Protein AF-A0A2G2VYA2-F1 (afdb_monomer)

Solvent-accessible surface area (backbone atoms only — not comparable to full-atom values): 11472 Å² total; per-residue (Å²): 139,77,90,88,73,82,86,88,77,85,85,84,88,81,83,75,64,84,58,99,53,82,74,48,76,48,79,46,78,46,83,51,91,69,36,39,36,38,41,37,35,32,73,80,77,71,47,73,52,75,49,78,46,60,74,85,72,86,70,71,51,71,68,55,48,53,49,50,52,54,49,50,62,70,43,41,66,61,48,50,53,53,46,48,27,50,51,32,45,52,52,38,50,52,49,38,53,53,48,50,55,47,58,69,32,67,80,48,40,71,77,43,53,72,70,58,48,50,54,45,53,52,39,37,51,52,50,50,52,44,58,72,73,42,80,80,57,57,37,67,58,36,49,50,51,39,51,63,43,40,64,67,43,51,66,48,55,52,50,50,59,60,68,60,65,79,79,78,82,85,88,86,85,82,92,76,84,84,82,82,88,77,90,79,137

pLDDT: mean 74.48, std 14.96, range [33.25, 89.44]

Foldseek 3Di:
DPPQDDDQDDDDDPDQPPDPDDWDKDWDWDDDPPWIKIWIATPVVRDIDIDIGGPPPDDDDPVRVVVSVVVCVVCVVVVVQVVLQVVLLVVLVVVLVVVVVQCPDPVLVVLDDPVLSVLLVVLSVVSVVCSVVCVPDGSVVSVVSSVSNCVSVVVSVVSVVVVVVPPDDDDDDDDDDDDDDDDDD

Nearest PDB structures (foldseek):
  4po2-assembly1_A  TM=8.888E-01  e=6.853E-12  Homo sapiens
  4po2-a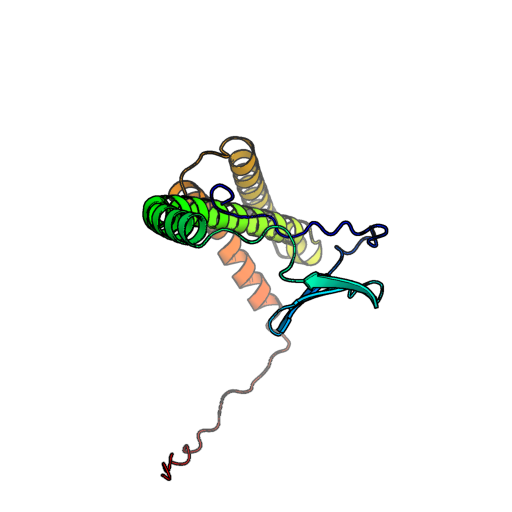ssembly2_B  TM=8.917E-01  e=1.188E-11  Homo sapiens
  6zhi-assembly2_A  TM=8.439E-01  e=1.613E-11  Plasmodium falciparum 3D7
  6zhi-assembly4_C  TM=8.535E-01  e=1.977E-10  Plasmodium falciparum 3D7
  7n6g-assembly1_6L  TM=6.191E-01  e=1.009E-10  Chlamydomonas reinhardtii

Sequence (185 aa):
MARHHHTIANLQWKGLAMGLASPTLDLAIGLALPTLDLDMVDKTTEQNNNITITNDKGKLSNEEIEKMVQEAEKYKSEDEEHKKKFEAKNALENYAYNMRNRVTDEKIASNLSADDKTKIEDAIEQAIQRLDGNQLAEADEFEEKMKELESPCNPIITKMYQGEGGEMGGGMDDGGPGPKIEEVD

Radius of gyration: 24.57 Å; Cα contacts (8 Å, |Δi|>4): 134; chains: 1; bounding box: 55×55×59 Å

Organism: Capsicum baccatum (NCBI:txid33114)

Mean predicted aligned error: 15.28 Å

InterPro domains:
  IPR013126 Heat shock protein 70 family [PF00012] (39-162)
  IPR013126 Heat shock protein 70 family [PTHR19375] (36-127)
  IPR029047 Heat shock protein 70kD, peptide-binding domain superfamily [G3DSA:2.60.34.10] (2-75)
  IPR029047 Heat shock protein 70kD, peptide-binding domain superfamily [SSF100920] (36-93)
  IPR029048 Heat shock protein 70kD, C-terminal domain superfamily [G3DSA:1.20.1270.10] (83-185)
  IPR029048 Heat shock protein 70kD, C-terminal domain superfamily [SSF100934] (87-166)

Secondary structure (DSSP, 8-state):
--SS--------------SSSPPPEEEEEEEETTEEEEEEEETTT--EEEEEEETTSSPPPHHHHHHHHHHHHHHHHHHHHHHHHHHHHHHHHHHHHHHHHHHHSHHHHTTS-HHHHHHHHHHHHHHHHHHHH-TT--HHHHHHHHHHHHHHHHHHHHHHHHHSTTS---------PPPPP----

Structure (mmCIF, N/CA/C/O backbone):
data_AF-A0A2G2VYA2-F1
#
_entry.id   AF-A0A2G2VYA2-F1
#
loop_
_atom_site.group_PDB
_atom_site.id
_atom_site.type_symbol
_atom_site.label_atom_id
_atom_site.label_alt_id
_atom_site.label_comp_id
_atom_site.label_asym_id
_atom_site.label_entity_id
_atom_site.label_seq_id
_atom_site.pdbx_PDB_ins_code
_atom_site.Cartn_x
_atom_site.Cartn_y
_atom_site.Cartn_z
_atom_site.occupancy
_atom_site.B_iso_or_equiv
_atom_site.auth_seq_id
_atom_site.auth_comp_id
_atom_site.auth_asym_id
_atom_site.auth_atom_id
_atom_site.pdbx_PDB_model_num
ATOM 1 N N . MET A 1 1 ? -11.890 1.556 5.328 1.00 48.12 1 MET A N 1
ATOM 2 C CA . MET A 1 1 ? -11.549 0.841 6.574 1.00 48.12 1 MET A CA 1
ATOM 3 C C . MET A 1 1 ? -11.699 1.732 7.824 1.00 48.12 1 MET A C 1
ATOM 5 O O . MET A 1 1 ? -10.856 1.678 8.699 1.00 48.12 1 MET A O 1
ATOM 9 N N . ALA A 1 2 ? -12.727 2.590 7.936 1.00 47.91 2 ALA A N 1
ATOM 10 C CA . ALA A 1 2 ? -12.819 3.552 9.057 1.00 47.91 2 ALA A CA 1
ATOM 11 C C . ALA A 1 2 ? -14.252 3.846 9.537 1.00 47.91 2 ALA A C 1
ATOM 13 O O . ALA A 1 2 ? -14.482 4.865 10.181 1.00 47.91 2 ALA A O 1
ATOM 14 N N . ARG A 1 3 ? -15.240 3.006 9.197 1.00 55.56 3 ARG A N 1
ATOM 15 C CA . ARG A 1 3 ? -16.641 3.295 9.552 1.00 55.56 3 ARG A CA 1
ATOM 16 C C . ARG A 1 3 ? -17.048 2.796 10.945 1.00 55.56 3 ARG A C 1
ATOM 18 O O . ARG A 1 3 ? -17.990 3.349 11.497 1.00 55.56 3 ARG A O 1
ATOM 25 N N . HIS A 1 4 ? -16.314 1.850 11.541 1.00 64.19 4 HIS A N 1
ATOM 26 C CA . HIS A 1 4 ? -16.721 1.167 12.783 1.00 64.19 4 HIS A CA 1
ATOM 27 C C . HIS A 1 4 ? -15.642 1.177 13.878 1.00 64.19 4 HIS A C 1
ATOM 29 O O . HIS A 1 4 ? -15.452 0.185 14.574 1.00 64.19 4 HIS A O 1
ATOM 35 N N . HIS A 1 5 ? -14.884 2.269 14.015 1.00 71.75 5 HIS A N 1
ATOM 36 C CA . HIS A 1 5 ? -13.830 2.381 15.030 1.00 71.75 5 HIS A CA 1
ATOM 37 C C . HIS A 1 5 ? -14.204 3.434 16.077 1.00 71.75 5 HIS A C 1
ATOM 39 O O . HIS A 1 5 ? -14.647 4.528 15.728 1.00 71.75 5 HIS A O 1
ATOM 45 N N . HIS A 1 6 ? -13.987 3.122 17.356 1.00 74.56 6 HIS A N 1
ATOM 46 C CA . HIS A 1 6 ? -14.077 4.094 18.447 1.00 74.56 6 HIS A CA 1
ATOM 47 C C . HIS A 1 6 ? -12.686 4.637 18.764 1.00 74.56 6 HIS A C 1
ATOM 49 O O . HIS A 1 6 ? -11.802 3.888 19.183 1.00 74.56 6 HIS A O 1
ATOM 55 N N . THR A 1 7 ? -12.462 5.932 18.549 1.00 79.25 7 THR A N 1
ATOM 56 C CA . THR A 1 7 ? -11.177 6.557 18.879 1.00 79.25 7 THR A CA 1
ATOM 57 C C . THR A 1 7 ? -11.065 6.751 20.387 1.00 79.25 7 THR A C 1
ATOM 59 O O . THR A 1 7 ? -11.753 7.588 20.965 1.00 79.25 7 THR A O 1
ATOM 62 N N . ILE A 1 8 ? -10.158 6.000 21.014 1.00 76.44 8 ILE A N 1
ATOM 63 C CA . ILE A 1 8 ? -9.918 6.048 22.465 1.00 76.44 8 ILE A CA 1
ATOM 64 C C . ILE A 1 8 ? -8.818 7.039 22.871 1.00 76.44 8 ILE A C 1
ATOM 66 O O . ILE A 1 8 ? -8.829 7.542 23.990 1.00 76.44 8 ILE A O 1
ATOM 70 N N . ALA A 1 9 ? -7.891 7.361 21.964 1.00 74.62 9 ALA A N 1
ATOM 71 C CA . ALA A 1 9 ? -6.863 8.381 22.155 1.00 74.62 9 ALA A CA 1
ATOM 72 C C . ALA A 1 9 ? -6.282 8.830 20.805 1.00 74.62 9 ALA A C 1
ATOM 74 O O . ALA A 1 9 ? -6.315 8.082 19.831 1.00 74.62 9 ALA A O 1
ATOM 75 N N . ASN A 1 10 ? -5.717 10.040 20.766 1.00 77.31 10 ASN A N 1
ATOM 76 C CA . ASN A 1 10 ? -4.905 10.535 19.654 1.00 77.31 10 ASN A CA 1
ATOM 77 C C . ASN A 1 10 ? -3.530 10.940 20.192 1.00 77.31 10 ASN A C 1
ATOM 79 O O . ASN A 1 10 ? -3.450 11.732 21.131 1.00 77.31 10 ASN A O 1
ATOM 83 N N . LEU A 1 11 ? -2.463 10.435 19.576 1.00 74.44 11 LEU A N 1
ATOM 84 C CA . LEU A 1 11 ? -1.088 10.822 19.876 1.00 74.44 11 LEU A CA 1
ATOM 85 C C . LEU A 1 11 ? -0.567 11.709 18.738 1.00 74.44 11 LEU A C 1
ATOM 87 O O . LEU A 1 11 ? -0.663 11.339 17.570 1.00 74.44 11 LEU A O 1
ATOM 91 N N . GLN A 1 12 ? -0.012 12.876 19.065 1.00 75.00 12 GLN A N 1
ATOM 92 C CA . GLN A 1 12 ? 0.687 13.720 18.095 1.00 75.00 12 GLN A CA 1
ATOM 93 C C . GLN A 1 12 ? 2.180 13.739 18.408 1.00 75.00 12 GLN A C 1
ATOM 95 O O . GLN A 1 12 ? 2.584 14.223 19.463 1.00 75.00 12 GLN A O 1
ATOM 100 N N . TRP A 1 13 ? 2.997 13.268 17.466 1.00 72.69 13 TRP A N 1
ATOM 101 C CA . TRP A 1 13 ? 4.453 13.339 17.563 1.00 72.69 13 TRP A CA 1
ATOM 102 C C . TRP A 1 13 ? 4.963 14.611 16.884 1.00 72.69 13 TRP A C 1
ATOM 104 O O . TRP A 1 13 ? 4.635 14.887 15.730 1.00 72.69 13 TRP A O 1
ATOM 114 N N . LYS A 1 14 ? 5.789 15.392 17.584 1.00 72.88 14 LYS A N 1
ATOM 115 C CA . LYS A 1 14 ? 6.506 16.540 17.008 1.00 72.88 14 LYS A CA 1
ATOM 116 C C . LYS A 1 14 ? 7.995 16.224 16.915 1.00 72.88 14 LYS A C 1
ATOM 118 O O . LYS A 1 14 ? 8.552 15.688 17.861 1.00 72.88 14 LYS A O 1
ATOM 123 N N . GLY A 1 15 ? 8.632 16.595 15.804 1.00 68.25 15 GLY A N 1
ATOM 124 C CA . GLY A 1 15 ? 10.088 16.483 15.657 1.00 68.25 15 GLY A CA 1
ATOM 125 C C . GLY A 1 15 ? 10.604 15.167 15.072 1.00 68.25 15 GLY A C 1
ATOM 126 O O . GLY A 1 15 ? 11.751 14.826 15.330 1.00 68.25 15 GLY A O 1
ATOM 127 N N . LEU A 1 16 ? 9.800 14.452 14.273 1.00 67.19 16 LEU A N 1
ATOM 128 C CA . LEU A 1 16 ? 10.305 13.326 13.478 1.00 67.19 16 LEU A CA 1
ATOM 129 C C . LEU A 1 16 ? 11.456 13.792 12.575 1.00 67.19 16 LEU A C 1
ATOM 131 O O . LEU A 1 16 ? 11.361 14.846 11.935 1.00 67.19 16 LEU A O 1
ATOM 135 N N . ALA A 1 17 ? 12.535 13.010 12.520 1.00 65.56 17 ALA A N 1
ATOM 136 C CA . ALA A 1 17 ? 13.663 13.301 11.646 1.00 65.56 17 ALA A CA 1
ATOM 137 C C . ALA A 1 17 ? 13.218 13.227 10.174 1.00 65.56 17 ALA A C 1
ATOM 139 O O . ALA A 1 17 ? 12.994 12.150 9.633 1.00 65.56 17 ALA A O 1
ATOM 140 N N . MET A 1 18 ? 13.106 14.380 9.509 1.00 61.03 18 MET A N 1
ATOM 141 C CA . MET A 1 18 ? 12.793 14.482 8.073 1.00 61.03 18 MET A CA 1
ATOM 142 C C . MET A 1 18 ? 14.063 14.404 7.204 1.00 61.03 18 MET A C 1
ATOM 144 O O . MET A 1 18 ? 14.250 15.203 6.288 1.00 61.03 18 MET A O 1
ATOM 148 N N . GLY A 1 19 ? 14.987 13.500 7.545 1.00 64.50 19 GLY A N 1
ATOM 149 C CA . GLY A 1 19 ? 16.222 13.285 6.785 1.00 64.50 19 GLY A CA 1
ATOM 150 C C . GLY A 1 19 ? 15.996 12.538 5.462 1.00 64.50 19 GLY A C 1
ATOM 151 O O . GLY A 1 19 ? 14.874 12.210 5.098 1.00 64.50 19 GLY A O 1
ATOM 152 N N . LEU A 1 20 ? 17.089 12.232 4.750 1.00 54.44 20 LEU A N 1
ATOM 153 C CA . LEU A 1 20 ? 17.084 11.440 3.503 1.00 54.44 20 LEU A CA 1
ATOM 154 C C . LEU A 1 20 ? 16.517 10.016 3.671 1.00 54.44 20 LEU A C 1
ATOM 156 O O . LEU A 1 20 ? 16.119 9.404 2.684 1.00 54.44 20 LEU A O 1
ATOM 160 N N . ALA A 1 21 ? 16.493 9.492 4.898 1.00 59.72 21 ALA A N 1
ATOM 161 C CA . ALA A 1 21 ? 15.876 8.215 5.231 1.00 59.72 21 ALA A CA 1
ATOM 162 C C . ALA A 1 21 ? 14.492 8.447 5.849 1.00 59.72 21 ALA A C 1
ATOM 164 O O . ALA A 1 21 ? 14.333 9.304 6.720 1.00 59.72 21 ALA A O 1
ATOM 165 N N . SER A 1 22 ? 13.500 7.669 5.414 1.00 65.25 22 SER A N 1
ATOM 166 C CA . SER A 1 22 ? 12.165 7.673 6.012 1.00 65.25 22 SER A CA 1
ATOM 167 C C . SER A 1 22 ? 12.242 7.286 7.500 1.00 65.25 22 SER A C 1
ATOM 169 O O . SER A 1 22 ? 12.942 6.324 7.830 1.00 65.25 22 SER A O 1
ATOM 171 N N . PRO A 1 23 ? 11.541 7.996 8.405 1.00 69.94 23 PRO A N 1
ATOM 172 C CA . PRO A 1 23 ? 11.558 7.679 9.831 1.00 69.94 23 PRO A CA 1
ATOM 173 C C . PRO A 1 23 ? 10.997 6.273 10.071 1.00 69.94 23 PRO A C 1
ATOM 175 O O . PRO A 1 23 ? 9.930 5.930 9.561 1.00 69.94 23 PRO A O 1
ATOM 178 N N . THR A 1 24 ? 11.715 5.460 10.847 1.00 77.88 24 THR A N 1
ATOM 179 C CA . THR A 1 24 ? 11.264 4.115 11.236 1.00 77.88 24 THR A CA 1
ATOM 180 C C . THR A 1 24 ? 10.725 4.147 12.663 1.00 77.88 24 THR A C 1
ATOM 182 O O . THR A 1 24 ? 11.468 4.448 13.596 1.00 77.88 24 THR A O 1
ATOM 185 N N . LEU A 1 25 ? 9.439 3.830 12.835 1.00 83.69 25 LEU A N 1
ATOM 186 C CA . LEU A 1 25 ? 8.754 3.848 14.129 1.00 83.69 25 LEU A CA 1
ATOM 187 C C . LEU A 1 25 ? 8.438 2.425 14.596 1.00 83.69 25 LEU A C 1
ATOM 189 O O . LEU A 1 25 ? 7.839 1.651 13.850 1.00 83.69 25 LEU A O 1
ATOM 193 N N . ASP A 1 26 ? 8.777 2.121 15.845 1.00 83.75 26 ASP A N 1
ATOM 194 C CA . ASP A 1 26 ? 8.324 0.929 16.557 1.00 83.75 26 ASP A CA 1
ATOM 195 C C . ASP A 1 26 ? 7.160 1.290 17.472 1.00 83.75 26 ASP A C 1
ATOM 197 O O . ASP A 1 26 ? 7.256 2.232 18.253 1.00 83.75 26 ASP A O 1
ATOM 201 N N . LEU A 1 27 ? 6.072 0.526 17.388 1.00 86.88 27 LEU A N 1
ATOM 202 C CA . LEU A 1 27 ? 4.901 0.659 18.250 1.00 86.88 27 LEU A CA 1
ATOM 203 C C . LEU A 1 27 ? 4.715 -0.630 19.055 1.00 86.88 27 LEU A C 1
ATOM 205 O O . LEU A 1 27 ? 4.537 -1.702 18.477 1.00 86.88 27 LEU A O 1
ATOM 209 N N . ALA A 1 28 ? 4.707 -0.513 20.378 1.00 87.75 28 ALA A N 1
ATOM 210 C CA . ALA A 1 28 ? 4.364 -1.573 21.312 1.00 87.75 28 ALA A CA 1
ATOM 211 C C . ALA A 1 28 ? 3.053 -1.232 22.034 1.00 87.75 28 ALA A C 1
ATOM 213 O O . ALA A 1 28 ? 2.820 -0.095 22.441 1.00 87.75 28 ALA A O 1
ATOM 214 N N . ILE A 1 29 ? 2.184 -2.236 22.170 1.00 88.88 29 ILE A N 1
ATOM 215 C CA . ILE A 1 29 ? 0.883 -2.115 22.831 1.00 88.88 29 ILE A CA 1
ATOM 216 C C . ILE A 1 29 ? 0.877 -3.055 24.036 1.00 88.88 29 ILE A C 1
ATOM 218 O O . ILE A 1 29 ? 0.908 -4.276 23.876 1.00 88.88 29 ILE A O 1
ATOM 222 N N . GLY A 1 30 ? 0.843 -2.481 25.234 1.00 87.69 30 GLY A N 1
ATOM 223 C CA . GLY A 1 30 ? 0.683 -3.179 26.502 1.00 87.69 30 GLY A CA 1
ATOM 224 C C . GLY A 1 30 ? -0.783 -3.218 26.926 1.00 87.69 30 GLY A C 1
ATOM 225 O O . GLY A 1 30 ? -1.463 -2.196 26.963 1.00 87.69 30 GLY A O 1
ATOM 226 N N . LEU A 1 31 ? -1.283 -4.407 27.262 1.00 85.69 31 LEU A N 1
ATOM 227 C CA . LEU A 1 31 ? -2.630 -4.594 27.802 1.00 85.69 31 LEU A CA 1
ATOM 228 C C . LEU A 1 31 ? -2.526 -5.046 29.257 1.00 85.69 31 LEU A C 1
ATOM 230 O O . LEU A 1 31 ? -2.123 -6.176 29.529 1.00 85.69 31 LEU A O 1
ATOM 234 N N . ALA A 1 32 ? -2.920 -4.182 30.189 1.00 82.25 32 ALA A N 1
ATOM 235 C CA . ALA A 1 32 ? -2.930 -4.485 31.613 1.00 82.25 32 ALA A CA 1
ATOM 236 C C . ALA A 1 32 ? -4.221 -3.947 32.228 1.00 82.25 32 ALA A C 1
ATOM 238 O O . ALA A 1 32 ? -4.272 -2.800 32.631 1.00 82.25 32 ALA A O 1
ATOM 239 N N . LEU A 1 33 ? -5.289 -4.750 32.304 1.00 80.25 33 LEU A N 1
ATOM 240 C CA . LEU A 1 33 ? -6.591 -4.276 32.803 1.00 80.25 33 LEU A CA 1
ATOM 241 C C . LEU A 1 33 ? -6.443 -3.557 34.166 1.00 80.25 33 LEU A C 1
ATOM 243 O O . LEU A 1 33 ? -5.929 -4.174 35.101 1.00 80.25 33 LEU A O 1
ATOM 247 N N . PRO A 1 34 ? -6.908 -2.298 34.327 1.00 80.19 34 PRO A N 1
ATOM 248 C CA . PRO A 1 34 ? -7.798 -1.518 33.455 1.00 80.19 34 PRO A CA 1
ATOM 249 C C . PRO A 1 34 ? -7.098 -0.516 32.507 1.00 80.19 34 PRO A C 1
ATOM 251 O O . PRO A 1 34 ? -7.753 0.400 32.011 1.00 80.19 34 PRO A O 1
ATOM 254 N N . THR A 1 35 ? -5.793 -0.623 32.284 1.00 82.69 35 THR A N 1
ATOM 255 C CA . THR A 1 35 ? -5.006 0.268 31.427 1.00 82.69 35 THR A CA 1
ATOM 256 C C . THR A 1 35 ? -4.616 -0.364 30.093 1.00 82.69 35 THR A C 1
ATOM 258 O O . THR A 1 35 ? -4.473 -1.582 29.943 1.00 82.69 35 THR A O 1
ATOM 261 N N . LEU A 1 36 ? -4.472 0.504 29.099 1.00 85.81 36 LEU A N 1
ATOM 262 C CA . LEU A 1 36 ? -3.860 0.207 27.816 1.00 85.81 36 LEU A CA 1
ATOM 263 C C . LEU A 1 36 ? -2.681 1.160 27.648 1.00 85.81 36 LEU A C 1
ATOM 265 O O . LEU A 1 36 ? -2.863 2.376 27.647 1.00 85.81 36 LEU A O 1
ATOM 269 N N . ASP A 1 37 ? -1.489 0.599 27.532 1.00 85.75 37 ASP A N 1
ATOM 270 C CA . ASP A 1 37 ? -0.240 1.332 27.395 1.00 85.75 37 ASP A CA 1
ATOM 271 C C . ASP A 1 37 ? 0.207 1.277 25.934 1.00 85.75 37 ASP A C 1
ATOM 273 O O . ASP A 1 37 ? 0.222 0.214 25.312 1.00 85.75 37 ASP A O 1
ATOM 277 N N . LEU A 1 38 ? 0.526 2.430 25.359 1.00 86.69 38 LEU A N 1
ATOM 278 C CA . LEU A 1 38 ? 1.099 2.534 24.022 1.00 86.69 38 LEU A CA 1
ATOM 279 C C . LEU A 1 38 ? 2.481 3.152 24.152 1.00 86.69 38 LEU A C 1
ATOM 281 O O . LEU A 1 38 ? 2.607 4.307 24.559 1.00 86.69 38 LEU A O 1
ATOM 285 N N . ASP A 1 39 ? 3.494 2.399 23.751 1.00 87.44 39 ASP A N 1
ATOM 286 C CA . ASP A 1 39 ? 4.880 2.835 23.687 1.00 87.44 39 ASP A CA 1
ATOM 287 C C . ASP A 1 39 ? 5.286 2.957 22.225 1.00 87.44 39 ASP A C 1
ATOM 289 O O . ASP A 1 39 ? 5.172 2.003 21.458 1.00 87.44 39 ASP A O 1
ATOM 293 N N . MET A 1 40 ? 5.764 4.128 21.821 1.00 85.62 40 MET A N 1
ATOM 294 C CA . MET A 1 40 ? 6.245 4.357 20.466 1.00 85.62 40 MET A CA 1
ATOM 295 C C . MET A 1 40 ? 7.681 4.878 20.498 1.00 85.62 40 MET A C 1
ATOM 297 O O . MET A 1 40 ? 7.997 5.800 21.250 1.00 85.62 40 MET A O 1
ATOM 301 N N . VAL A 1 41 ? 8.551 4.289 19.681 1.00 86.88 41 VAL A N 1
ATOM 302 C CA . VAL A 1 41 ? 9.987 4.588 19.622 1.00 86.88 41 VAL A CA 1
ATOM 303 C C . VAL A 1 41 ? 10.382 4.911 18.184 1.00 86.88 41 VAL A C 1
ATOM 305 O O . VAL A 1 41 ? 10.143 4.114 17.281 1.00 86.88 41 VAL A O 1
ATOM 308 N N . ASP A 1 42 ? 11.013 6.062 17.960 1.00 85.62 42 ASP A N 1
ATOM 309 C CA . ASP A 1 42 ? 11.669 6.369 16.687 1.00 85.62 42 ASP A CA 1
ATOM 310 C C . ASP A 1 42 ? 13.066 5.754 16.690 1.00 85.62 42 ASP A C 1
ATOM 312 O O . ASP A 1 42 ? 13.956 6.193 17.415 1.00 85.62 42 ASP A O 1
ATOM 316 N N . LYS A 1 43 ? 13.276 4.742 15.850 1.00 83.38 43 LYS A N 1
ATOM 317 C CA . LYS A 1 43 ? 14.556 4.030 15.725 1.00 83.38 43 LYS A CA 1
ATOM 318 C C . LYS A 1 43 ? 15.683 4.895 15.167 1.00 83.38 43 LYS A C 1
ATOM 320 O O . LYS A 1 43 ? 16.845 4.518 15.264 1.00 83.38 43 LYS A O 1
ATOM 325 N N . THR A 1 44 ? 15.350 6.030 14.565 1.00 78.69 44 THR A N 1
ATOM 326 C CA . THR A 1 44 ? 16.311 6.941 13.935 1.00 78.69 44 THR A CA 1
ATOM 327 C C . THR A 1 44 ? 16.903 7.918 14.941 1.00 78.69 44 THR A C 1
ATOM 329 O O . THR A 1 44 ? 18.081 8.259 14.864 1.00 78.69 44 THR A O 1
ATOM 332 N N . THR A 1 45 ? 16.068 8.398 15.863 1.00 80.06 45 THR A N 1
ATOM 333 C CA . THR A 1 45 ? 16.435 9.403 16.871 1.00 80.06 45 THR A CA 1
ATOM 334 C C . THR A 1 45 ? 16.552 8.817 18.278 1.00 80.06 45 THR A C 1
ATOM 336 O O . THR A 1 45 ? 16.947 9.535 19.194 1.00 80.06 45 THR A O 1
ATOM 339 N N . GLU A 1 46 ? 16.182 7.544 18.452 1.00 79.88 46 GLU A N 1
ATOM 340 C CA . GLU A 1 46 ? 16.024 6.837 19.732 1.00 79.88 46 GLU A CA 1
ATOM 341 C C . GLU A 1 46 ? 15.056 7.527 20.711 1.00 79.88 46 GLU A C 1
ATOM 343 O O . GLU A 1 46 ? 15.024 7.223 21.905 1.00 79.88 46 GLU A O 1
ATOM 348 N N . GLN A 1 47 ? 14.230 8.457 20.221 1.00 81.81 47 GLN A N 1
ATOM 349 C CA . GLN A 1 47 ? 13.223 9.126 21.035 1.00 81.81 47 GLN A CA 1
ATOM 350 C C . GLN A 1 47 ? 12.040 8.197 21.298 1.00 81.81 47 GLN A C 1
ATOM 352 O O . GLN A 1 47 ? 11.570 7.507 20.394 1.00 81.81 47 GLN A O 1
ATOM 357 N N . ASN A 1 48 ? 11.520 8.225 22.526 1.00 84.06 48 ASN A N 1
ATOM 358 C CA . ASN A 1 48 ? 10.334 7.479 22.923 1.00 84.06 48 ASN A CA 1
ATOM 359 C C . ASN A 1 48 ? 9.183 8.415 23.324 1.00 84.06 48 ASN A C 1
ATOM 361 O O . ASN A 1 48 ? 9.390 9.526 23.811 1.00 84.06 48 ASN A O 1
ATOM 365 N N . ASN A 1 49 ? 7.956 7.958 23.097 1.00 84.00 49 ASN A N 1
ATOM 366 C CA . ASN A 1 49 ? 6.730 8.563 23.600 1.00 84.00 49 ASN A CA 1
ATOM 367 C C . ASN A 1 49 ? 5.820 7.449 24.119 1.00 84.00 49 ASN A C 1
ATOM 369 O O . ASN A 1 49 ? 5.550 6.490 23.400 1.00 84.00 49 ASN A O 1
ATOM 373 N N . ASN A 1 50 ? 5.327 7.601 25.347 1.00 85.25 50 ASN A N 1
ATOM 374 C CA . ASN A 1 50 ? 4.391 6.675 25.975 1.00 85.25 50 ASN A CA 1
ATOM 375 C C . ASN A 1 50 ? 3.062 7.385 26.276 1.00 85.25 50 ASN A C 1
ATOM 377 O O . ASN A 1 50 ? 3.045 8.563 26.648 1.00 85.25 50 ASN A O 1
ATOM 381 N N . ILE A 1 51 ? 1.953 6.663 26.132 1.00 84.38 51 ILE A N 1
ATOM 382 C CA . ILE A 1 51 ? 0.638 7.065 26.631 1.00 84.38 51 ILE A CA 1
ATOM 383 C C . ILE A 1 51 ? -0.029 5.886 27.340 1.00 84.38 51 ILE A C 1
ATOM 385 O O . ILE A 1 51 ? -0.209 4.818 26.761 1.00 84.38 51 ILE A O 1
ATOM 389 N N . THR A 1 52 ? -0.468 6.120 28.574 1.00 83.25 52 THR A N 1
ATOM 390 C CA . THR A 1 52 ? -1.334 5.206 29.325 1.00 83.25 52 THR A CA 1
ATOM 391 C C . THR A 1 52 ? -2.781 5.677 29.226 1.00 83.25 52 THR A C 1
ATOM 393 O O . THR A 1 52 ? -3.121 6.795 29.621 1.00 83.25 52 THR A O 1
ATOM 396 N N . ILE A 1 53 ? -3.654 4.815 28.718 1.00 81.69 53 ILE A N 1
ATOM 397 C CA . ILE A 1 53 ? -5.093 5.044 28.597 1.00 81.69 53 ILE A CA 1
ATOM 398 C C . ILE A 1 53 ? -5.782 4.263 29.716 1.00 81.69 53 ILE A C 1
ATOM 400 O O . ILE A 1 53 ? -5.671 3.040 29.777 1.00 81.69 53 ILE A O 1
ATOM 404 N N . THR A 1 54 ? -6.498 4.950 30.610 1.00 76.31 54 THR A N 1
ATOM 405 C CA . THR A 1 54 ? -7.264 4.313 31.696 1.00 76.31 54 THR A CA 1
ATOM 406 C C . THR A 1 54 ? -8.746 4.169 31.324 1.00 76.31 54 THR A C 1
ATOM 408 O O . THR A 1 54 ? -9.311 5.005 30.618 1.00 76.31 54 THR A O 1
ATOM 411 N N . ASN A 1 55 ? -9.400 3.114 31.819 1.00 68.44 55 ASN A N 1
ATOM 412 C CA . ASN A 1 55 ? -10.792 2.716 31.519 1.00 68.44 55 ASN A CA 1
ATOM 413 C C . ASN A 1 55 ? -11.896 3.681 32.031 1.00 68.44 55 ASN A C 1
ATOM 415 O O . ASN A 1 55 ? -13.067 3.313 32.093 1.00 68.44 55 ASN A O 1
ATOM 419 N N . ASP A 1 56 ? -11.563 4.908 32.438 1.00 64.31 56 ASP A N 1
ATOM 420 C CA . ASP A 1 56 ? -12.472 5.769 33.209 1.00 64.31 56 ASP A CA 1
ATOM 421 C C . ASP A 1 56 ? -13.269 6.778 32.364 1.00 64.31 56 ASP A C 1
ATOM 423 O O . ASP A 1 56 ? -14.249 7.349 32.847 1.00 64.31 56 ASP A O 1
ATOM 427 N N . LYS A 1 57 ? -12.888 7.031 31.102 1.00 55.47 57 LYS A N 1
ATOM 428 C CA . LYS A 1 57 ? -13.573 8.004 30.229 1.00 55.47 57 LYS A CA 1
ATOM 429 C C . LYS A 1 57 ? -13.726 7.475 28.804 1.00 55.47 57 LYS A C 1
ATOM 431 O O . LYS A 1 57 ? -12.741 7.156 28.156 1.00 55.47 57 LYS A O 1
ATOM 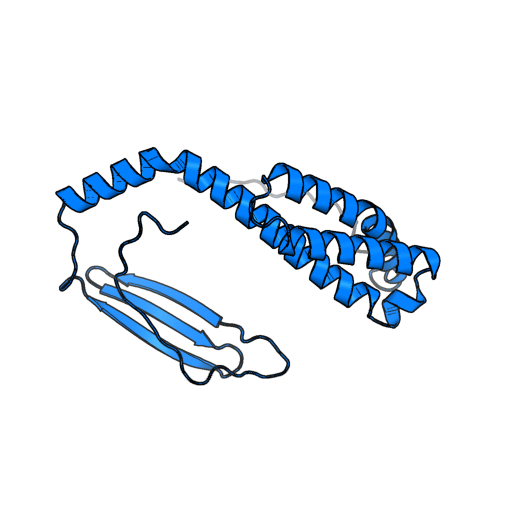436 N N . GLY A 1 58 ? -14.966 7.433 28.306 1.00 63.81 58 GLY A N 1
ATOM 437 C CA . GLY A 1 58 ? -15.271 7.021 26.927 1.00 63.81 58 GLY A CA 1
ATOM 438 C C . GLY A 1 58 ? -15.559 5.529 26.741 1.00 63.81 58 GLY A C 1
ATOM 439 O O . GLY A 1 58 ? -15.487 5.042 25.614 1.00 63.81 58 GLY A O 1
ATOM 440 N N . LYS A 1 59 ? -15.883 4.810 27.825 1.00 70.25 59 LYS A N 1
ATOM 441 C CA . LYS A 1 59 ? -16.313 3.411 27.769 1.00 70.25 59 LYS A CA 1
ATOM 442 C C . LYS A 1 59 ? -17.655 3.309 27.041 1.00 70.25 59 LYS A C 1
ATOM 444 O O . LYS A 1 59 ? -18.624 3.945 27.450 1.00 70.25 59 LYS A O 1
ATOM 449 N N . LEU A 1 60 ? -17.690 2.497 25.991 1.00 73.81 60 LEU A N 1
ATOM 450 C CA . LEU A 1 60 ? -18.928 2.118 25.320 1.00 73.81 60 LEU A CA 1
ATOM 451 C C . LEU A 1 60 ? -19.800 1.326 26.299 1.00 73.81 60 LEU A C 1
ATOM 453 O O . LEU A 1 60 ? -19.306 0.467 27.038 1.00 73.81 60 LEU A O 1
ATOM 457 N N . SER A 1 61 ? -21.094 1.620 26.326 1.00 81.31 61 SER A N 1
ATOM 458 C CA . SER A 1 61 ? -22.063 0.768 27.013 1.00 81.31 61 SER A CA 1
ATOM 459 C C . SER A 1 61 ? -22.090 -0.629 26.380 1.00 81.31 61 SER A C 1
ATOM 461 O O . SER A 1 61 ? -21.723 -0.803 25.220 1.00 81.31 61 SER A O 1
ATOM 463 N N . ASN A 1 62 ? -22.541 -1.645 27.125 1.00 81.25 62 ASN A N 1
ATOM 464 C CA . ASN A 1 62 ? -22.653 -3.004 26.578 1.00 81.25 62 ASN A CA 1
ATOM 465 C C . ASN A 1 62 ? -23.544 -3.047 25.321 1.00 81.25 62 ASN A C 1
ATOM 467 O O . ASN A 1 62 ? -23.232 -3.766 24.381 1.00 81.25 62 ASN A O 1
ATOM 471 N N . GLU A 1 63 ? -24.594 -2.223 25.277 1.00 84.31 63 GLU A N 1
ATOM 472 C CA . GLU A 1 63 ? -25.479 -2.083 24.114 1.00 84.31 63 GLU A CA 1
ATOM 473 C C . GLU A 1 63 ? -24.747 -1.495 22.895 1.00 84.31 63 GLU A C 1
ATOM 475 O O . GLU A 1 63 ? -24.918 -1.970 21.772 1.00 84.31 63 GLU A O 1
ATOM 480 N N . GLU A 1 64 ? -23.888 -0.490 23.096 1.00 82.56 64 GLU A N 1
ATOM 481 C CA . GLU A 1 64 ? -23.052 0.067 22.026 1.00 82.56 64 GLU A CA 1
ATOM 482 C C . GLU A 1 64 ? -21.994 -0.933 21.547 1.00 82.56 64 GLU A C 1
ATOM 484 O O . GLU A 1 64 ? -21.738 -1.011 20.346 1.00 82.56 64 GLU A O 1
ATOM 489 N N . ILE A 1 65 ? -21.418 -1.728 22.458 1.00 81.69 65 ILE A N 1
ATOM 490 C CA . ILE A 1 65 ? -20.473 -2.800 22.117 1.00 81.69 65 ILE A CA 1
ATOM 491 C C . ILE A 1 65 ? -21.162 -3.852 21.243 1.00 81.69 65 ILE A C 1
ATOM 493 O O . ILE A 1 65 ? -20.653 -4.183 20.175 1.00 81.69 65 ILE A O 1
ATOM 497 N N . GLU A 1 66 ? -22.329 -4.351 21.655 1.00 84.81 66 GLU A N 1
ATOM 498 C CA . GLU A 1 66 ? -23.085 -5.345 20.883 1.00 84.81 66 GLU A CA 1
ATOM 499 C C . GLU A 1 66 ? -23.482 -4.809 19.506 1.00 84.81 66 GLU A C 1
ATOM 501 O O . GLU A 1 66 ? -23.323 -5.504 18.500 1.00 84.81 66 GLU A O 1
ATOM 506 N N . LYS A 1 67 ? -23.925 -3.549 19.434 1.00 85.94 67 LYS A N 1
ATOM 507 C CA . LYS A 1 67 ? -24.236 -2.896 18.161 1.00 85.94 67 LYS A CA 1
ATOM 508 C C . LYS A 1 67 ? -23.002 -2.780 17.262 1.00 85.94 67 LYS A C 1
ATOM 510 O O . LYS A 1 67 ? -23.105 -3.063 16.072 1.00 85.94 67 LYS A O 1
ATOM 515 N N . MET A 1 68 ? -21.840 -2.414 17.810 1.00 82.44 68 MET A N 1
ATOM 516 C CA . MET A 1 68 ? -20.585 -2.356 17.049 1.00 82.44 68 MET A CA 1
ATOM 517 C C . MET A 1 68 ? -20.160 -3.729 16.525 1.00 82.44 68 MET A C 1
ATOM 519 O O . MET A 1 68 ? -19.712 -3.819 15.385 1.00 82.44 68 MET A O 1
ATOM 523 N N . VAL A 1 69 ? -20.329 -4.796 17.312 1.00 85.19 69 VAL A N 1
ATOM 524 C CA . VAL A 1 69 ? -20.032 -6.168 16.869 1.00 85.19 69 VAL A CA 1
ATOM 525 C C . VAL A 1 69 ? -20.964 -6.583 15.728 1.00 85.19 69 VAL A C 1
ATOM 527 O O . VAL A 1 69 ? -20.491 -7.066 14.703 1.00 85.19 69 VAL A O 1
ATOM 530 N N . GLN A 1 70 ? -22.270 -6.334 15.856 1.00 85.19 70 GLN A N 1
ATOM 531 C CA . GLN A 1 70 ? -23.243 -6.651 14.804 1.00 85.19 70 GLN A CA 1
ATOM 532 C C . GLN A 1 70 ? -22.998 -5.852 13.519 1.00 85.19 70 GLN A C 1
ATOM 534 O O . GLN A 1 70 ? -23.107 -6.392 12.418 1.00 85.19 70 GLN A O 1
ATOM 539 N N . GLU A 1 71 ? -22.664 -4.566 13.637 1.00 83.38 71 GLU A N 1
ATOM 540 C CA . GLU A 1 71 ? -22.294 -3.743 12.486 1.00 83.38 71 GLU A CA 1
ATOM 541 C C . GLU A 1 71 ? -20.998 -4.248 11.841 1.00 83.38 71 GLU A C 1
ATOM 543 O O . GLU A 1 71 ? -20.959 -4.407 10.622 1.00 83.38 71 GLU A O 1
ATOM 548 N N . ALA A 1 72 ? -19.976 -4.580 12.633 1.00 82.19 72 ALA A N 1
ATOM 549 C CA . ALA A 1 72 ? -18.727 -5.140 12.123 1.00 82.19 72 ALA A CA 1
ATOM 550 C C . ALA A 1 72 ? -18.951 -6.462 11.374 1.00 82.19 72 ALA A C 1
ATOM 552 O O . ALA A 1 72 ? -18.397 -6.647 10.294 1.00 82.19 72 ALA A O 1
ATOM 553 N N . GLU A 1 73 ? -19.796 -7.362 11.886 1.00 82.44 73 GLU A N 1
ATOM 554 C CA . GLU A 1 73 ? -20.152 -8.602 11.184 1.00 82.44 73 GLU A CA 1
ATOM 555 C C . GLU A 1 73 ? -20.921 -8.334 9.889 1.00 82.44 73 GLU A C 1
ATOM 557 O O . GLU A 1 73 ? -20.622 -8.937 8.856 1.00 82.44 73 GLU A O 1
ATOM 562 N N . LYS A 1 74 ? -21.876 -7.399 9.917 1.00 84.12 74 LYS A N 1
ATOM 563 C CA . LYS A 1 74 ? -22.676 -7.026 8.746 1.00 84.12 74 LYS A CA 1
ATOM 564 C C . LYS A 1 74 ? -21.814 -6.464 7.614 1.00 84.12 74 LYS A C 1
ATOM 566 O O . LYS A 1 74 ? -22.039 -6.810 6.458 1.00 84.12 74 LYS A O 1
ATOM 571 N N . TYR A 1 75 ? -20.855 -5.598 7.938 1.00 80.81 75 TYR A N 1
ATOM 572 C CA . TYR A 1 75 ? -20.001 -4.934 6.948 1.00 80.81 75 TYR A CA 1
ATOM 573 C C . TYR A 1 75 ? -18.685 -5.666 6.685 1.00 80.81 75 TYR A C 1
ATOM 575 O O . TYR A 1 75 ? -17.925 -5.236 5.821 1.00 80.81 75 TYR A O 1
ATOM 583 N N . LYS A 1 76 ? -18.431 -6.798 7.354 1.00 82.19 76 LYS A N 1
ATOM 584 C CA . LYS A 1 76 ? -17.204 -7.586 7.195 1.00 82.19 76 LYS A CA 1
ATOM 585 C C . LYS A 1 76 ? -16.875 -7.876 5.730 1.00 82.19 76 LYS A C 1
ATOM 587 O O . LYS A 1 76 ? -15.738 -7.683 5.323 1.00 82.19 76 LYS A O 1
ATOM 592 N N . SER A 1 77 ? -17.865 -8.296 4.940 1.00 80.44 77 SER A N 1
ATOM 593 C CA . SER A 1 77 ? -17.658 -8.608 3.519 1.00 80.44 77 SER A CA 1
ATOM 594 C C . SER A 1 77 ? -17.262 -7.370 2.705 1.00 80.44 77 SER A C 1
ATOM 596 O O . SER A 1 77 ? -16.331 -7.435 1.910 1.00 80.44 77 SER A O 1
ATOM 598 N N . GLU A 1 78 ? -17.922 -6.231 2.933 1.00 79.94 78 GLU A N 1
ATOM 599 C CA . GLU A 1 78 ? -17.602 -4.970 2.246 1.00 79.94 78 GLU A CA 1
ATOM 600 C C . GLU A 1 78 ? -16.219 -4.439 2.659 1.00 79.94 78 GLU A C 1
ATOM 602 O O . GLU A 1 78 ? -15.450 -3.952 1.828 1.00 79.94 78 GLU A O 1
ATOM 607 N N . ASP A 1 79 ? -15.872 -4.534 3.946 1.00 81.06 79 ASP A N 1
ATOM 608 C CA . ASP A 1 79 ? -14.555 -4.132 4.439 1.00 81.06 79 ASP A CA 1
ATOM 609 C C . ASP A 1 79 ? -13.446 -5.067 3.929 1.00 81.06 79 ASP A C 1
ATOM 611 O O . ASP A 1 79 ? -12.350 -4.585 3.645 1.00 81.06 79 ASP A O 1
ATOM 615 N N . GLU A 1 80 ? -13.711 -6.366 3.749 1.00 82.19 80 GLU A N 1
ATOM 616 C CA . GLU A 1 80 ? -12.780 -7.310 3.116 1.00 82.19 80 GLU A CA 1
ATOM 617 C C . GLU A 1 80 ? -12.537 -6.978 1.636 1.00 82.19 80 GLU A C 1
ATOM 619 O O . GLU A 1 80 ? -11.387 -6.988 1.194 1.00 82.19 80 GLU A O 1
ATOM 624 N N . GLU A 1 81 ? -13.574 -6.630 0.873 1.00 81.25 81 GLU A N 1
ATOM 625 C CA . GLU A 1 81 ? -13.432 -6.195 -0.526 1.00 81.25 81 GLU A CA 1
ATOM 626 C C . GLU A 1 81 ? -12.641 -4.887 -0.632 1.00 81.25 81 GLU A C 1
ATOM 628 O O . GLU A 1 81 ? -11.674 -4.784 -1.393 1.00 81.25 81 GLU A O 1
ATOM 633 N N . HIS A 1 82 ? -12.975 -3.900 0.202 1.00 81.50 82 HIS A N 1
ATOM 634 C CA . HIS A 1 82 ? -12.223 -2.650 0.270 1.00 81.50 82 HIS A CA 1
ATOM 635 C C . HIS A 1 82 ? -10.775 -2.860 0.715 1.00 81.50 82 HIS A C 1
ATOM 637 O O . HIS A 1 82 ? -9.875 -2.179 0.217 1.00 81.50 82 HIS A O 1
ATOM 643 N N . LYS A 1 83 ? -10.537 -3.790 1.646 1.00 84.19 83 LYS A N 1
ATOM 644 C CA . LYS A 1 83 ? -9.195 -4.159 2.093 1.00 84.19 83 LYS A CA 1
ATOM 645 C C . LYS A 1 83 ? -8.392 -4.758 0.945 1.00 84.19 83 LYS A C 1
ATOM 647 O O . LYS A 1 83 ? -7.305 -4.258 0.685 1.00 84.19 83 LYS A O 1
ATOM 652 N N . LYS A 1 84 ? -8.940 -5.739 0.223 1.00 84.44 84 LYS A N 1
ATOM 653 C CA . LYS A 1 84 ? -8.282 -6.348 -0.947 1.00 84.44 84 LYS A CA 1
ATOM 654 C C . LYS A 1 84 ? -7.916 -5.302 -1.993 1.00 84.44 84 LYS A C 1
ATOM 656 O O . LYS A 1 84 ? -6.782 -5.262 -2.454 1.00 84.44 84 LYS A O 1
ATOM 661 N N . LYS A 1 85 ? -8.841 -4.392 -2.305 1.00 83.44 85 LYS A N 1
ATOM 662 C CA . LYS A 1 85 ? -8.597 -3.275 -3.227 1.00 83.44 85 LYS A CA 1
ATOM 663 C C . LYS A 1 85 ? -7.467 -2.363 -2.754 1.00 83.44 85 LYS A C 1
ATOM 665 O O . LYS A 1 85 ? -6.609 -1.984 -3.546 1.00 83.44 85 LYS A O 1
ATOM 670 N N . PHE A 1 86 ? -7.453 -2.008 -1.471 1.00 83.69 86 PHE A N 1
ATOM 671 C CA . PHE A 1 86 ? -6.406 -1.160 -0.906 1.00 83.69 86 PHE A CA 1
ATOM 672 C C . PHE A 1 86 ? -5.043 -1.863 -0.884 1.00 83.69 86 PHE A C 1
ATOM 674 O O . PHE A 1 86 ? -4.035 -1.248 -1.220 1.00 83.69 86 PHE A O 1
ATOM 681 N N . GLU A 1 87 ? -5.010 -3.148 -0.531 1.00 85.88 87 GLU A N 1
ATOM 682 C CA . GLU A 1 87 ? -3.800 -3.973 -0.551 1.00 85.88 87 GLU A CA 1
ATOM 683 C C . GLU A 1 87 ? -3.249 -4.123 -1.971 1.00 85.88 87 GLU A C 1
ATOM 685 O O . GLU A 1 87 ? -2.065 -3.869 -2.173 1.00 85.88 87 GLU A O 1
ATOM 690 N N . ALA A 1 88 ? -4.095 -4.431 -2.960 1.00 86.38 88 ALA A N 1
ATOM 691 C CA . ALA A 1 88 ? -3.699 -4.522 -4.366 1.00 86.38 88 ALA A CA 1
ATOM 692 C C . ALA A 1 88 ? -3.162 -3.182 -4.896 1.00 86.38 88 ALA A C 1
ATOM 694 O O . ALA A 1 88 ? -2.106 -3.136 -5.530 1.00 86.38 88 ALA A O 1
ATOM 695 N N . LYS A 1 89 ? -3.831 -2.068 -4.564 1.00 85.31 89 LYS A N 1
ATOM 696 C CA . LYS A 1 89 ? -3.363 -0.719 -4.910 1.00 85.31 89 LYS A CA 1
ATOM 697 C C . LYS A 1 89 ? -1.991 -0.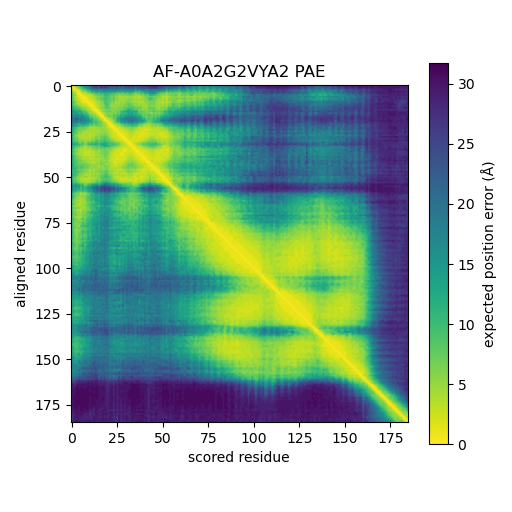426 -4.298 1.00 85.31 89 LYS A C 1
ATOM 699 O O . LYS A 1 89 ? -1.081 -0.008 -5.008 1.00 85.31 89 LYS A O 1
ATOM 704 N N . ASN A 1 90 ? -1.837 -0.655 -2.995 1.00 86.94 90 ASN A N 1
ATOM 705 C CA . ASN A 1 90 ? -0.587 -0.399 -2.283 1.00 86.94 90 ASN A CA 1
ATOM 706 C C . ASN A 1 90 ? 0.542 -1.325 -2.765 1.00 86.94 90 ASN A C 1
ATOM 708 O O . ASN A 1 90 ? 1.696 -0.907 -2.824 1.00 86.94 90 ASN A O 1
ATOM 712 N N . ALA A 1 91 ? 0.230 -2.570 -3.132 1.00 86.56 91 ALA A N 1
ATOM 713 C CA . ALA A 1 91 ? 1.188 -3.495 -3.726 1.00 86.56 91 ALA A CA 1
ATOM 714 C C . ALA A 1 91 ? 1.685 -2.984 -5.086 1.00 86.56 91 ALA A C 1
ATOM 716 O O . ALA A 1 91 ? 2.896 -2.913 -5.294 1.00 86.56 91 ALA A O 1
ATOM 717 N N . LEU A 1 92 ? 0.775 -2.552 -5.969 1.00 86.62 92 LEU A N 1
ATOM 718 C CA . LEU A 1 92 ? 1.128 -1.971 -7.266 1.00 86.62 92 LEU A CA 1
ATOM 719 C C . LEU A 1 92 ? 1.959 -0.693 -7.107 1.00 86.62 92 LEU A C 1
ATOM 721 O O . LEU A 1 92 ? 2.974 -0.534 -7.782 1.00 86.62 92 LEU A O 1
ATOM 725 N N . GLU A 1 93 ? 1.558 0.197 -6.199 1.00 86.75 93 GLU A N 1
ATOM 726 C CA . GLU A 1 93 ? 2.264 1.448 -5.918 1.00 86.75 93 GLU A CA 1
ATOM 727 C C . GLU A 1 93 ? 3.685 1.181 -5.413 1.00 86.75 93 GLU A C 1
ATOM 729 O O . GLU A 1 93 ? 4.658 1.653 -6.007 1.00 86.75 93 GLU A O 1
ATOM 734 N N . ASN A 1 94 ? 3.830 0.342 -4.383 1.00 87.56 94 ASN A N 1
ATOM 735 C 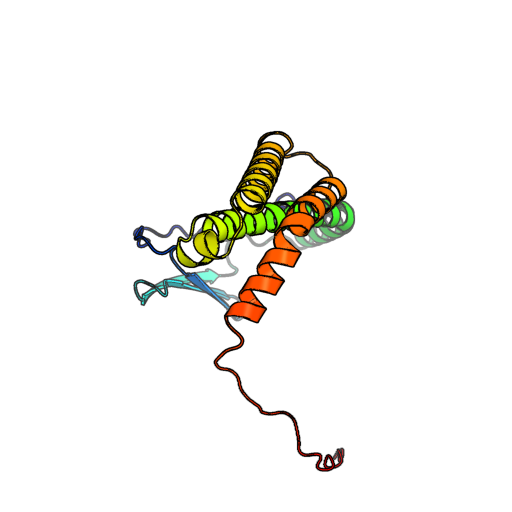CA . ASN A 1 94 ? 5.143 -0.045 -3.874 1.00 87.56 94 ASN A CA 1
ATOM 736 C C . ASN A 1 94 ? 5.995 -0.706 -4.957 1.00 87.56 94 ASN A C 1
ATOM 738 O O . ASN A 1 94 ? 7.180 -0.395 -5.069 1.00 87.56 94 ASN A O 1
ATOM 742 N N . TYR A 1 95 ? 5.429 -1.610 -5.757 1.00 85.62 95 TYR A N 1
ATOM 743 C CA . TYR A 1 95 ? 6.182 -2.285 -6.810 1.00 85.62 95 TYR A CA 1
ATOM 744 C C . TYR A 1 95 ? 6.643 -1.301 -7.892 1.00 85.62 95 TYR A C 1
ATOM 746 O O . TYR A 1 95 ? 7.820 -1.300 -8.245 1.00 85.62 95 TYR A O 1
ATOM 754 N N . ALA A 1 96 ? 5.764 -0.412 -8.364 1.00 87.94 96 ALA A N 1
ATOM 755 C CA . ALA A 1 96 ? 6.094 0.602 -9.363 1.00 87.94 96 ALA A CA 1
ATOM 756 C C . ALA A 1 96 ? 7.204 1.547 -8.883 1.00 87.94 96 ALA A C 1
ATOM 758 O O . ALA A 1 96 ? 8.165 1.780 -9.617 1.00 87.94 96 ALA A O 1
ATOM 759 N N . TYR A 1 97 ? 7.134 2.035 -7.640 1.00 86.31 97 TYR A N 1
ATOM 760 C CA . TYR A 1 97 ? 8.186 2.884 -7.071 1.00 86.31 97 TYR A CA 1
ATOM 761 C C . TYR A 1 97 ? 9.505 2.133 -6.862 1.00 86.31 97 TYR A C 1
ATOM 763 O O . TYR A 1 97 ? 10.565 2.646 -7.227 1.00 86.31 97 TYR A O 1
ATOM 771 N N . ASN A 1 98 ? 9.459 0.910 -6.327 1.00 84.75 98 ASN A N 1
ATOM 772 C CA . ASN A 1 98 ? 10.657 0.085 -6.159 1.00 84.75 98 ASN A CA 1
ATOM 773 C C . ASN A 1 98 ? 11.321 -0.212 -7.507 1.00 84.75 98 ASN A C 1
ATOM 775 O O . ASN A 1 98 ? 12.540 -0.089 -7.634 1.00 84.75 98 ASN A O 1
A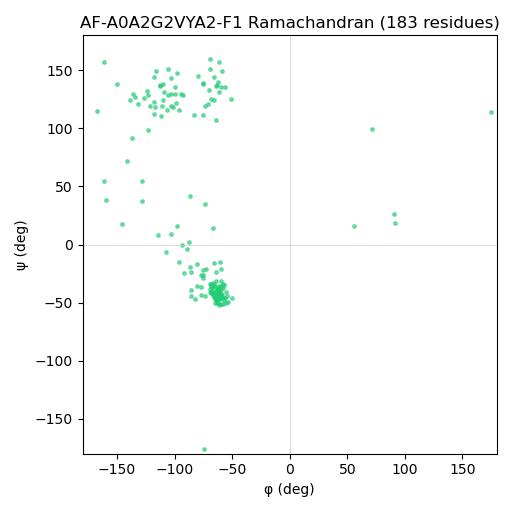TOM 779 N N . MET A 1 99 ? 10.532 -0.561 -8.524 1.00 83.25 99 MET A N 1
ATOM 780 C CA . MET A 1 99 ? 11.051 -0.821 -9.861 1.00 83.25 99 MET A CA 1
ATOM 781 C C . MET A 1 99 ? 11.597 0.437 -10.518 1.00 83.25 99 MET A C 1
ATOM 783 O O . MET A 1 99 ? 12.682 0.370 -11.088 1.00 83.25 99 MET A O 1
ATOM 787 N N . ARG A 1 100 ? 10.927 1.586 -10.370 1.00 85.94 100 ARG A N 1
ATOM 788 C CA . ARG A 1 100 ? 11.423 2.878 -10.861 1.00 85.94 100 ARG A CA 1
ATOM 789 C C . ARG A 1 100 ? 12.807 3.176 -10.311 1.00 85.94 100 ARG A C 1
ATOM 791 O O . ARG A 1 100 ? 13.721 3.430 -11.085 1.00 85.94 100 ARG A O 1
ATOM 798 N N . ASN A 1 101 ? 12.968 3.062 -8.995 1.00 85.06 101 ASN A N 1
ATOM 799 C CA . ASN A 1 101 ? 14.249 3.301 -8.338 1.00 85.06 101 ASN A CA 1
ATOM 800 C C . ASN A 1 101 ? 15.329 2.333 -8.844 1.00 85.06 101 ASN A C 1
ATOM 802 O O . ASN A 1 101 ? 16.451 2.756 -9.115 1.00 85.06 101 ASN A O 1
ATOM 806 N N . ARG A 1 102 ? 14.980 1.053 -9.040 1.00 80.25 102 ARG A N 1
ATOM 807 C CA . ARG A 1 102 ? 15.900 0.037 -9.574 1.00 80.25 102 ARG A CA 1
ATOM 808 C C . ARG A 1 102 ? 16.328 0.321 -11.012 1.00 80.25 102 ARG A C 1
ATOM 810 O O . ARG A 1 102 ? 17.509 0.199 -11.298 1.00 80.25 102 ARG A O 1
ATOM 817 N N . VAL A 1 103 ? 15.422 0.705 -11.913 1.00 79.62 103 VAL A N 1
ATOM 818 C CA . VAL A 1 103 ? 15.784 0.973 -13.323 1.00 79.62 103 VAL A CA 1
ATOM 819 C C . VAL A 1 103 ? 16.507 2.305 -13.520 1.00 79.62 103 VAL A C 1
ATOM 821 O O . VAL A 1 103 ? 17.224 2.473 -14.507 1.00 79.62 103 VAL A O 1
ATOM 824 N N . THR A 1 104 ? 16.352 3.243 -12.582 1.00 80.88 104 THR A N 1
ATOM 825 C CA . THR A 1 104 ? 17.135 4.486 -12.553 1.00 80.88 104 THR A CA 1
ATOM 826 C C . THR A 1 104 ? 18.527 4.315 -11.947 1.00 80.88 104 THR A C 1
ATOM 828 O O . THR A 1 104 ? 19.370 5.186 -12.146 1.00 80.88 104 THR A O 1
ATOM 831 N N . ASP A 1 105 ? 18.786 3.222 -11.224 1.00 82.12 105 ASP A N 1
ATOM 832 C CA . ASP A 1 105 ? 20.108 2.929 -10.669 1.00 82.12 105 ASP A CA 1
ATOM 833 C C . ASP A 1 105 ? 21.098 2.601 -11.798 1.00 82.12 105 ASP A C 1
ATOM 835 O O . ASP A 1 105 ? 20.855 1.711 -12.615 1.00 82.12 105 ASP A O 1
ATOM 839 N N . GLU A 1 106 ? 22.232 3.306 -11.856 1.00 77.62 106 GLU A N 1
ATOM 840 C CA . GLU A 1 106 ? 23.219 3.163 -12.936 1.00 77.62 106 GLU A CA 1
ATOM 841 C C . GLU A 1 106 ? 23.796 1.741 -13.055 1.00 77.62 106 GLU A C 1
ATOM 843 O O . GLU A 1 106 ? 24.108 1.288 -14.164 1.00 77.62 106 GLU A O 1
ATOM 848 N N . LYS A 1 107 ? 23.910 0.997 -11.946 1.00 77.31 107 LYS A N 1
ATOM 849 C CA . LYS A 1 107 ? 24.427 -0.383 -11.959 1.00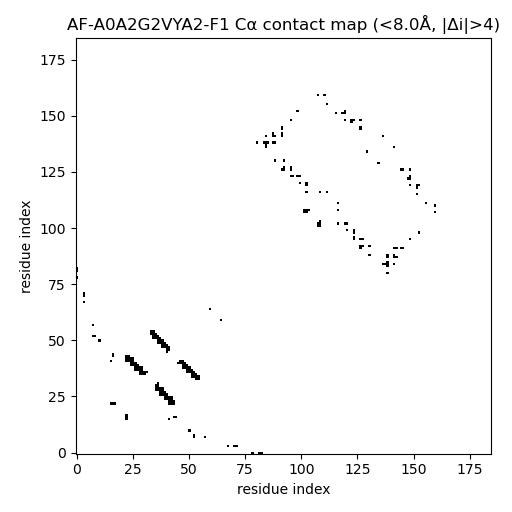 77.31 107 LYS A CA 1
ATOM 850 C C . LYS A 1 107 ? 23.458 -1.337 -12.639 1.00 77.31 107 LYS A C 1
ATOM 852 O O . LYS A 1 107 ? 23.878 -2.290 -13.287 1.00 77.31 107 LYS A O 1
ATOM 857 N N . ILE A 1 108 ? 22.164 -1.084 -12.501 1.00 72.94 108 ILE A N 1
ATOM 858 C CA . ILE A 1 108 ? 21.125 -1.909 -13.113 1.00 72.94 108 ILE A CA 1
ATOM 859 C C . ILE A 1 108 ? 20.856 -1.440 -14.535 1.00 72.94 108 ILE A C 1
ATOM 861 O O . ILE A 1 108 ? 20.822 -2.255 -15.453 1.00 72.94 108 ILE A O 1
ATOM 865 N N . ALA A 1 109 ? 20.761 -0.127 -14.742 1.00 73.94 109 ALA A N 1
ATOM 866 C CA . ALA A 1 109 ? 20.548 0.478 -16.049 1.00 73.94 109 ALA A CA 1
ATOM 867 C C . ALA A 1 109 ? 21.637 0.093 -17.064 1.00 73.94 109 ALA A C 1
ATOM 869 O O . ALA A 1 109 ? 21.332 -0.072 -18.240 1.00 73.94 109 ALA A O 1
ATOM 870 N N . SER A 1 110 ? 22.887 -0.092 -16.624 1.00 78.69 110 SER A N 1
ATOM 871 C CA . SER A 1 110 ? 23.996 -0.539 -17.485 1.00 78.69 110 SER A CA 1
ATOM 872 C C . SER A 1 110 ? 23.924 -2.018 -17.889 1.00 78.69 110 SER A C 1
ATOM 874 O O . SER A 1 110 ? 24.499 -2.393 -18.909 1.00 78.69 110 SER A O 1
ATOM 876 N N . ASN A 1 111 ? 23.194 -2.848 -17.137 1.00 76.50 111 ASN A N 1
ATOM 877 C CA . ASN A 1 111 ? 22.934 -4.256 -17.461 1.00 76.50 111 ASN A CA 1
ATOM 878 C C . ASN A 1 111 ? 21.670 -4.450 -18.320 1.00 76.50 111 ASN A C 1
ATOM 880 O O . ASN A 1 111 ? 21.354 -5.572 -18.726 1.00 76.50 111 ASN A O 1
ATOM 884 N N . LEU A 1 112 ? 20.942 -3.367 -18.600 1.00 75.31 112 LEU A N 1
ATOM 885 C CA . LEU A 1 112 ? 19.727 -3.367 -19.402 1.00 75.31 112 LEU A CA 1
ATOM 886 C C . LEU A 1 112 ? 19.985 -2.836 -20.806 1.00 75.31 112 LEU A C 1
ATOM 888 O O . LEU A 1 112 ? 20.754 -1.900 -21.016 1.00 75.31 112 LEU A O 1
ATOM 892 N N . SER A 1 113 ? 19.301 -3.429 -21.785 1.00 82.50 113 SER A N 1
ATOM 893 C CA . SER A 1 113 ? 19.246 -2.835 -23.116 1.00 82.50 113 SER A CA 1
ATOM 894 C C . SER A 1 113 ? 18.416 -1.547 -23.068 1.00 82.50 113 SER A C 1
ATOM 896 O O . SER A 1 113 ? 17.500 -1.421 -22.252 1.00 82.50 113 SER A O 1
ATOM 898 N N . ALA A 1 114 ? 18.716 -0.587 -23.948 1.00 82.44 114 ALA A N 1
ATOM 899 C CA . ALA A 1 114 ? 17.939 0.651 -24.038 1.00 82.44 114 ALA A CA 1
ATOM 900 C C . ALA A 1 114 ? 16.450 0.370 -24.324 1.00 82.44 114 ALA A C 1
ATOM 902 O O . ALA A 1 114 ? 15.585 1.001 -23.726 1.00 82.44 114 ALA A O 1
ATOM 903 N N . ASP A 1 115 ? 16.163 -0.634 -25.161 1.00 83.75 115 ASP A N 1
ATOM 904 C CA . ASP A 1 115 ? 14.798 -1.067 -25.471 1.00 83.75 115 ASP A CA 1
ATOM 905 C C . ASP A 1 115 ? 14.068 -1.643 -24.248 1.00 83.75 115 ASP A C 1
ATOM 907 O O . ASP A 1 115 ? 12.888 -1.360 -24.045 1.00 83.75 115 ASP A O 1
ATOM 911 N N . ASP A 1 116 ? 14.745 -2.451 -23.424 1.00 82.75 116 ASP A N 1
ATOM 912 C CA . ASP A 1 116 ? 14.149 -3.001 -22.200 1.00 82.75 116 ASP A CA 1
ATOM 913 C C . ASP A 1 116 ? 13.910 -1.893 -21.173 1.00 82.75 116 ASP A C 1
ATOM 915 O O . ASP A 1 116 ? 12.842 -1.841 -20.567 1.00 82.75 116 ASP A O 1
ATOM 919 N N . LYS A 1 117 ? 14.864 -0.965 -21.025 1.00 82.88 117 LYS A N 1
ATOM 920 C CA . LYS A 1 117 ? 14.741 0.179 -20.118 1.00 82.88 117 LYS A CA 1
ATOM 921 C C . LYS A 1 117 ? 13.511 1.026 -20.446 1.00 82.88 117 LYS A C 1
ATOM 923 O O . LYS A 1 117 ? 12.688 1.248 -19.561 1.00 82.88 117 LYS A O 1
ATOM 928 N N . THR A 1 118 ? 13.343 1.427 -21.707 1.00 86.19 118 THR A N 1
ATOM 929 C CA . THR A 1 118 ? 12.183 2.225 -22.131 1.00 86.19 118 THR A CA 1
ATOM 930 C C . THR A 1 118 ? 10.867 1.479 -21.913 1.00 86.19 118 THR A C 1
ATOM 932 O O . THR A 1 118 ? 9.920 2.064 -21.400 1.00 86.19 118 THR A O 1
ATOM 935 N N . LYS A 1 119 ? 10.798 0.172 -22.202 1.00 85.31 119 LYS A N 1
ATOM 936 C CA . LYS A 1 119 ? 9.574 -0.619 -21.963 1.00 85.31 119 LYS A CA 1
ATOM 937 C C . LYS A 1 119 ? 9.162 -0.660 -20.493 1.00 85.31 119 LYS A C 1
ATOM 939 O O . LYS A 1 119 ? 7.969 -0.645 -20.202 1.00 85.31 119 LYS A O 1
ATOM 944 N N . ILE A 1 120 ? 10.123 -0.751 -19.573 1.00 84.38 120 ILE A N 1
ATOM 945 C CA . ILE A 1 120 ? 9.824 -0.758 -18.135 1.00 84.38 120 ILE A CA 1
ATOM 946 C C . ILE A 1 120 ? 9.422 0.635 -17.671 1.00 84.38 120 ILE A C 1
ATOM 948 O O . ILE A 1 120 ? 8.466 0.755 -16.914 1.00 84.38 120 ILE A O 1
ATOM 952 N N . GLU A 1 121 ? 10.137 1.674 -18.105 1.00 87.31 121 GLU A N 1
ATOM 953 C CA . GLU A 1 121 ? 9.809 3.062 -17.768 1.00 87.31 121 GLU A CA 1
ATOM 954 C C . GLU A 1 121 ? 8.382 3.401 -18.220 1.00 87.31 121 GLU A C 1
ATOM 956 O O . GLU A 1 121 ? 7.588 3.867 -17.402 1.00 87.31 121 GLU A O 1
ATOM 961 N N . ASP A 1 122 ? 8.010 3.029 -19.448 1.00 89.44 122 ASP A N 1
ATOM 962 C CA . ASP A 1 122 ? 6.649 3.182 -19.969 1.00 89.44 122 ASP A CA 1
ATOM 963 C C . ASP A 1 122 ? 5.623 2.373 -19.154 1.00 89.44 122 ASP A C 1
ATOM 965 O O . ASP A 1 122 ? 4.535 2.868 -18.851 1.00 89.44 122 ASP A O 1
ATOM 969 N N . ALA A 1 123 ? 5.941 1.128 -18.777 1.00 87.62 123 ALA A N 1
ATOM 970 C CA . ALA A 1 123 ? 5.043 0.288 -17.978 1.00 87.62 123 ALA A CA 1
ATOM 971 C C . ALA A 1 123 ? 4.829 0.851 -16.561 1.00 87.62 123 ALA A C 1
ATOM 973 O O . ALA A 1 123 ? 3.700 0.859 -16.061 1.00 87.62 123 ALA A O 1
ATOM 974 N N . ILE A 1 124 ? 5.892 1.359 -15.929 1.00 88.50 124 ILE A N 1
ATOM 975 C CA . ILE A 1 124 ? 5.844 2.032 -14.625 1.00 88.50 124 ILE A CA 1
ATOM 976 C C . ILE A 1 124 ? 5.003 3.300 -14.732 1.00 88.50 124 ILE A C 1
ATOM 978 O O . ILE A 1 124 ? 4.125 3.520 -13.899 1.00 88.50 124 ILE A O 1
ATOM 982 N N . GLU A 1 125 ? 5.243 4.133 -15.744 1.00 89.00 125 GLU A N 1
ATOM 983 C CA . GLU A 1 125 ? 4.519 5.390 -15.913 1.00 89.00 125 GLU A CA 1
ATOM 984 C C . GLU A 1 125 ? 3.025 5.144 -16.151 1.00 89.00 125 GLU A C 1
ATOM 986 O O . GLU A 1 125 ? 2.186 5.794 -15.527 1.00 89.00 125 GLU A O 1
ATOM 991 N N . GLN A 1 126 ? 2.671 4.132 -16.947 1.00 86.69 126 GLN A N 1
ATOM 992 C CA . GLN A 1 126 ? 1.280 3.708 -17.120 1.00 86.69 126 GLN A CA 1
ATOM 993 C C . GLN A 1 126 ? 0.647 3.189 -15.823 1.00 86.69 126 GLN A C 1
ATOM 995 O O . GLN A 1 126 ? -0.532 3.449 -15.577 1.00 86.69 126 GLN A O 1
ATOM 1000 N N . ALA A 1 127 ? 1.393 2.445 -14.999 1.00 86.25 127 ALA A N 1
ATOM 1001 C CA . ALA A 1 127 ? 0.905 1.975 -13.704 1.00 86.25 127 ALA A CA 1
ATOM 1002 C C . ALA A 1 127 ? 0.646 3.150 -12.745 1.00 86.25 127 ALA A C 1
ATOM 1004 O O . ALA A 1 127 ? -0.421 3.210 -12.137 1.00 86.25 127 ALA A O 1
ATOM 1005 N N . ILE A 1 128 ? 1.562 4.124 -12.678 1.00 85.81 128 ILE A N 1
ATOM 1006 C CA . ILE A 1 128 ? 1.413 5.341 -11.862 1.00 85.81 128 ILE A CA 1
ATOM 1007 C C . ILE A 1 128 ? 0.221 6.179 -12.347 1.00 85.81 128 ILE A C 1
ATOM 1009 O O . ILE A 1 128 ? -0.646 6.529 -11.551 1.00 85.81 128 ILE A O 1
ATOM 1013 N N . GLN A 1 129 ? 0.098 6.422 -13.655 1.00 85.38 129 GLN A N 1
ATOM 1014 C CA . GLN A 1 129 ? -1.048 7.152 -14.213 1.00 85.38 129 GLN A CA 1
ATOM 1015 C C . GLN A 1 129 ? -2.384 6.460 -13.909 1.00 85.38 129 GLN A C 1
ATOM 1017 O O . GLN A 1 129 ? -3.390 7.129 -13.666 1.00 85.38 129 GLN A O 1
ATOM 1022 N N . ARG A 1 130 ? -2.413 5.121 -13.889 1.00 80.31 130 ARG A N 1
ATOM 1023 C CA . ARG A 1 130 ? -3.604 4.359 -13.488 1.00 80.31 130 ARG A CA 1
ATOM 1024 C C . ARG A 1 130 ? -3.916 4.498 -12.001 1.00 80.31 130 ARG A C 1
ATOM 1026 O O . ARG A 1 130 ? -5.090 4.637 -11.662 1.00 80.31 130 ARG A O 1
ATOM 1033 N N . LEU A 1 131 ? -2.901 4.483 -11.140 1.00 81.25 131 LEU A N 1
ATOM 1034 C CA . LEU A 1 131 ? -3.056 4.702 -9.698 1.00 81.25 131 LEU A CA 1
ATOM 1035 C C . LEU A 1 131 ? -3.614 6.101 -9.388 1.00 81.25 131 LEU A C 1
ATOM 1037 O O . LEU A 1 131 ? -4.460 6.233 -8.498 1.00 81.25 131 LEU A O 1
ATOM 1041 N N . ASP A 1 132 ? -3.199 7.112 -10.155 1.00 80.00 132 ASP A N 1
ATOM 1042 C CA . ASP A 1 132 ? -3.651 8.499 -10.008 1.00 80.00 132 ASP A CA 1
ATOM 1043 C C . ASP A 1 132 ? -5.051 8.731 -10.597 1.00 80.00 132 ASP A C 1
ATOM 1045 O O . ASP A 1 132 ? -5.894 9.383 -9.977 1.00 80.00 132 ASP A O 1
ATOM 1049 N N . GLY A 1 133 ? -5.320 8.184 -11.787 1.00 74.25 133 GLY A N 1
ATOM 1050 C CA . GLY A 1 133 ? -6.561 8.415 -12.530 1.00 74.25 133 GLY A CA 1
ATOM 1051 C C . GLY A 1 133 ? -7.726 7.497 -12.153 1.00 74.25 133 GLY A C 1
ATOM 1052 O O . GLY A 1 133 ? -8.878 7.871 -12.367 1.00 74.25 133 GLY A O 1
ATOM 1053 N N . ASN A 1 134 ? -7.457 6.311 -11.595 1.00 72.44 134 ASN A N 1
ATOM 1054 C CA . ASN A 1 134 ? -8.480 5.300 -11.320 1.00 72.44 134 ASN A CA 1
ATOM 1055 C C . ASN A 1 134 ? -8.434 4.794 -9.870 1.00 72.44 134 ASN A C 1
ATOM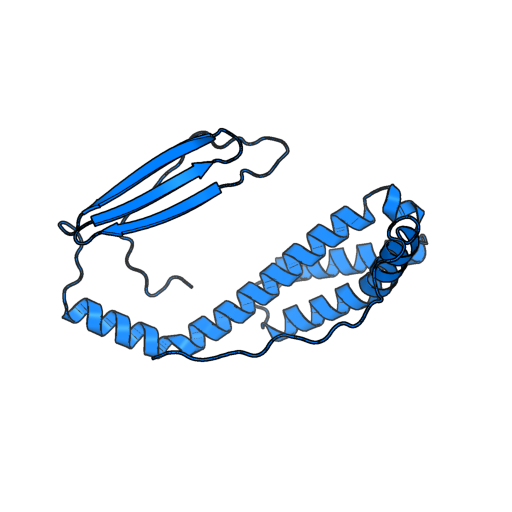 1057 O O . ASN A 1 134 ? -8.372 3.599 -9.596 1.00 72.44 134 ASN A O 1
ATOM 1061 N N . GLN A 1 135 ? -8.515 5.718 -8.908 1.00 66.81 135 GLN A N 1
ATOM 1062 C CA . GLN A 1 135 ? -8.548 5.392 -7.473 1.00 66.81 135 GLN A CA 1
ATOM 1063 C C . GLN A 1 135 ? -9.751 4.524 -7.054 1.00 66.81 135 GLN A C 1
ATOM 1065 O O . GLN A 1 135 ? -9.753 3.963 -5.958 1.00 66.81 135 GLN A O 1
ATOM 1070 N N . LEU A 1 136 ? -10.769 4.414 -7.915 1.00 64.62 136 LEU A N 1
ATOM 1071 C CA . LEU A 1 136 ? -11.966 3.602 -7.711 1.00 64.62 136 LEU A CA 1
ATOM 1072 C C . LEU A 1 136 ? -11.959 2.291 -8.513 1.00 64.62 136 LEU A C 1
ATOM 1074 O O . LEU A 1 136 ? -12.973 1.603 -8.475 1.00 64.62 136 LEU A O 1
ATOM 1078 N N . ALA A 1 137 ? -10.852 1.907 -9.155 1.00 74.94 137 ALA A N 1
ATOM 1079 C CA . ALA A 1 137 ? -10.730 0.627 -9.859 1.00 74.94 137 ALA A CA 1
ATOM 1080 C C . ALA A 1 137 ? -10.970 -0.580 -8.936 1.00 74.94 137 ALA A C 1
ATOM 1082 O O . ALA A 1 137 ? -10.674 -0.516 -7.743 1.00 74.94 137 ALA A O 1
ATOM 1083 N N . GLU A 1 138 ? -11.501 -1.678 -9.461 1.00 78.94 138 GLU A N 1
ATOM 1084 C CA . GLU A 1 138 ? -11.643 -2.919 -8.691 1.00 78.94 138 GLU A CA 1
ATOM 1085 C C . GLU A 1 138 ? -10.283 -3.571 -8.401 1.00 78.94 138 GLU A C 1
ATOM 1087 O O . GLU A 1 138 ? -9.289 -3.286 -9.071 1.00 78.94 138 GLU A O 1
ATOM 1092 N N . ALA A 1 139 ? -10.231 -4.438 -7.383 1.00 78.44 139 ALA A N 1
ATOM 1093 C CA . ALA A 1 139 ? -8.996 -5.131 -6.999 1.00 78.44 139 ALA A CA 1
ATOM 1094 C C . ALA A 1 139 ? -8.377 -5.896 -8.184 1.00 78.44 139 ALA A C 1
ATOM 1096 O O . ALA A 1 139 ? -7.172 -5.802 -8.409 1.00 78.44 139 ALA A O 1
ATOM 1097 N N . ASP A 1 140 ? -9.218 -6.546 -8.992 1.00 80.81 140 ASP A N 1
ATOM 1098 C CA . ASP A 1 140 ? -8.802 -7.306 -10.173 1.00 80.81 140 ASP A CA 1
ATOM 1099 C C . ASP A 1 140 ? -8.073 -6.431 -11.209 1.00 80.81 140 ASP A C 1
ATOM 1101 O O . ASP A 1 140 ? -7.066 -6.853 -11.774 1.00 80.81 140 ASP A O 1
ATOM 1105 N N . GLU A 1 141 ? -8.505 -5.179 -11.418 1.00 82.88 141 GLU A N 1
ATOM 1106 C CA . GLU A 1 141 ? -7.825 -4.264 -12.350 1.00 82.88 141 GLU A CA 1
ATOM 1107 C C . GLU A 1 141 ? -6.419 -3.887 -11.857 1.00 82.88 141 GLU A C 1
ATOM 1109 O O . GLU A 1 141 ? -5.492 -3.732 -12.660 1.00 82.88 141 GLU A O 1
ATOM 1114 N N . PHE A 1 142 ? -6.241 -3.727 -10.540 1.00 82.50 142 PHE A N 1
ATOM 1115 C CA . PHE A 1 142 ? -4.923 -3.469 -9.958 1.00 82.50 142 PHE A CA 1
ATOM 1116 C C . PHE A 1 142 ? -4.011 -4.697 -10.070 1.00 82.50 142 PHE A C 1
ATOM 1118 O O . PHE A 1 142 ? -2.827 -4.541 -10.371 1.00 82.50 142 PHE A O 1
ATOM 1125 N N . GLU A 1 143 ? -4.550 -5.908 -9.900 1.00 84.25 143 GLU A N 1
ATOM 1126 C CA . GLU A 1 143 ? -3.804 -7.157 -10.093 1.00 84.25 143 GLU A CA 1
ATOM 1127 C C . GLU A 1 143 ? -3.398 -7.385 -11.555 1.00 84.25 143 GLU A C 1
ATOM 1129 O O . GLU A 1 143 ? -2.271 -7.803 -11.831 1.00 84.25 143 GLU A O 1
ATOM 1134 N N . GLU A 1 144 ? -4.282 -7.099 -12.513 1.00 85.88 144 GLU A N 1
ATOM 1135 C CA . GLU A 1 144 ? -3.949 -7.164 -13.939 1.00 85.88 144 GLU A CA 1
ATOM 1136 C C . GLU A 1 144 ? -2.822 -6.190 -14.282 1.00 85.88 144 GLU A C 1
ATOM 1138 O O . GLU A 1 144 ? -1.838 -6.579 -14.916 1.00 85.88 144 GLU A O 1
ATOM 1143 N N . LYS A 1 145 ? -2.901 -4.947 -13.792 1.00 83.69 145 LYS A N 1
ATOM 1144 C CA . LYS A 1 145 ? -1.849 -3.957 -14.041 1.00 83.69 145 LYS A CA 1
ATOM 1145 C C . LYS A 1 145 ? -0.532 -4.324 -13.361 1.00 83.69 145 LYS A C 1
ATOM 1147 O O . LYS A 1 145 ? 0.534 -4.064 -13.918 1.00 83.69 145 LYS A O 1
ATOM 1152 N N . MET A 1 146 ? -0.593 -4.973 -12.200 1.00 85.25 146 MET A N 1
ATOM 1153 C CA . MET A 1 146 ? 0.585 -5.545 -11.553 1.00 85.25 146 MET A CA 1
ATOM 1154 C C . MET A 1 146 ? 1.240 -6.605 -12.442 1.00 85.25 146 MET A C 1
ATOM 1156 O O . MET A 1 146 ? 2.439 -6.514 -12.688 1.00 85.25 146 MET A O 1
ATOM 1160 N N . LYS A 1 147 ? 0.473 -7.535 -13.023 1.00 86.06 147 LYS A N 1
ATOM 1161 C CA . LYS A 1 147 ? 1.005 -8.543 -13.962 1.00 86.06 147 LYS A CA 1
ATOM 1162 C C . LYS A 1 147 ? 1.596 -7.916 -15.228 1.00 86.06 147 LYS A C 1
ATOM 1164 O O . LYS A 1 147 ? 2.640 -8.363 -15.706 1.00 86.06 147 LYS A O 1
ATOM 1169 N N . GLU A 1 148 ? 0.961 -6.874 -15.765 1.00 86.06 148 GLU A N 1
ATOM 1170 C CA . GLU A 1 148 ? 1.492 -6.121 -16.910 1.00 86.06 148 GLU A CA 1
ATOM 1171 C C . GLU A 1 148 ? 2.835 -5.458 -16.594 1.00 86.06 148 GLU A C 1
ATOM 1173 O O . GLU A 1 148 ? 3.707 -5.409 -17.460 1.00 86.06 148 GLU A O 1
ATOM 1178 N N . LEU A 1 149 ? 3.015 -4.981 -15.361 1.00 85.62 149 LEU A N 1
ATOM 1179 C CA . LEU A 1 149 ? 4.269 -4.402 -14.891 1.00 85.62 149 LEU A CA 1
ATOM 1180 C C . LEU A 1 149 ? 5.322 -5.478 -14.574 1.00 85.62 149 LEU A C 1
ATOM 1182 O O . LEU A 1 149 ? 6.502 -5.290 -14.867 1.00 85.62 149 LEU A O 1
ATOM 1186 N N . GLU A 1 150 ? 4.918 -6.631 -14.042 1.00 85.06 150 GLU A N 1
ATOM 1187 C CA . GLU A 1 150 ? 5.808 -7.764 -13.764 1.00 85.06 150 GLU A CA 1
ATOM 1188 C C . GLU A 1 150 ? 6.346 -8.423 -15.039 1.00 85.06 150 GLU A C 1
ATOM 1190 O O . GLU A 1 150 ? 7.501 -8.843 -15.070 1.00 85.06 150 GLU A O 1
ATOM 1195 N N . SER A 1 151 ? 5.555 -8.500 -16.113 1.00 85.56 151 SER A N 1
ATOM 1196 C CA . SER A 1 151 ? 5.964 -9.152 -17.366 1.00 85.56 151 SER A CA 1
ATOM 1197 C C . SER A 1 151 ? 7.294 -8.620 -17.939 1.00 85.56 151 SER A C 1
ATOM 1199 O O . SER A 1 151 ? 8.154 -9.444 -18.266 1.00 85.56 151 SER A O 1
ATOM 1201 N N . PRO A 1 152 ? 7.521 -7.297 -18.075 1.00 79.56 152 PRO A N 1
ATOM 1202 C CA . PRO A 1 152 ? 8.823 -6.762 -18.472 1.00 79.56 152 PRO A CA 1
ATOM 1203 C C . PRO A 1 152 ? 9.864 -6.794 -17.339 1.00 79.56 152 PRO A C 1
ATOM 1205 O O . PRO A 1 152 ? 11.057 -6.888 -17.624 1.00 79.56 152 PRO A O 1
ATOM 1208 N N . CYS A 1 153 ? 9.455 -6.762 -16.065 1.00 76.62 153 CYS A N 1
ATOM 1209 C CA . CYS A 1 153 ? 10.380 -6.707 -14.924 1.00 76.62 153 CYS A CA 1
ATOM 1210 C C . CYS A 1 153 ? 10.983 -8.076 -14.540 1.00 76.62 153 CYS A C 1
ATOM 1212 O O . CYS A 1 153 ? 12.159 -8.159 -14.185 1.00 76.62 153 CYS A O 1
ATOM 1214 N N . ASN A 1 154 ? 10.233 -9.172 -14.649 1.00 80.69 154 ASN A N 1
ATOM 1215 C CA . ASN A 1 154 ? 10.663 -10.531 -14.298 1.00 80.69 154 ASN A CA 1
ATOM 1216 C C . ASN A 1 154 ? 11.925 -11.028 -15.034 1.00 80.69 154 ASN A C 1
ATOM 1218 O O . ASN A 1 154 ? 12.838 -11.533 -14.367 1.00 80.69 154 ASN A O 1
ATOM 1222 N N . PRO A 1 155 ? 12.054 -10.893 -16.372 1.00 76.81 155 PRO A N 1
ATOM 1223 C CA . PRO A 1 155 ? 13.274 -11.310 -17.068 1.00 76.81 155 PRO A CA 1
ATOM 1224 C C . PRO A 1 155 ? 14.501 -10.493 -16.640 1.00 76.81 155 PRO A C 1
ATOM 1226 O O . PRO A 1 155 ? 15.628 -10.972 -16.733 1.00 76.81 155 PRO A O 1
ATOM 1229 N N . ILE A 1 156 ? 14.292 -9.281 -16.133 1.00 69.62 156 ILE A N 1
ATOM 1230 C CA . ILE A 1 156 ? 15.348 -8.374 -15.685 1.00 69.62 156 ILE A CA 1
ATOM 1231 C C . ILE A 1 156 ? 15.798 -8.719 -14.284 1.00 69.62 156 ILE A C 1
ATOM 1233 O O . ILE A 1 156 ? 16.992 -8.868 -14.063 1.00 69.62 156 ILE A O 1
ATOM 1237 N N . ILE A 1 157 ? 14.850 -8.933 -13.372 1.00 70.62 157 ILE A N 1
ATOM 1238 C CA . ILE A 1 157 ? 15.132 -9.444 -12.032 1.00 70.62 157 ILE A CA 1
ATOM 1239 C C . ILE A 1 157 ? 15.920 -10.754 -12.155 1.00 70.62 157 ILE A C 1
ATOM 1241 O O . ILE A 1 157 ? 16.954 -10.913 -11.518 1.00 70.62 157 ILE A O 1
ATOM 1245 N N . THR A 1 158 ? 15.514 -11.647 -13.062 1.00 75.56 158 THR A N 1
ATOM 1246 C CA . THR A 1 158 ? 16.240 -12.900 -13.326 1.00 75.56 158 THR A CA 1
ATOM 1247 C C . THR A 1 158 ? 17.671 -12.653 -13.817 1.00 75.56 158 THR A C 1
ATOM 1249 O O . THR A 1 158 ? 18.603 -13.265 -13.301 1.00 75.56 158 THR A O 1
ATOM 1252 N N . LYS A 1 159 ? 17.872 -11.738 -14.776 1.00 68.31 159 LYS A N 1
ATOM 1253 C CA . LYS A 1 159 ? 19.212 -11.364 -15.266 1.00 68.31 159 LYS A CA 1
ATOM 1254 C C . LYS A 1 159 ? 20.067 -10.683 -14.191 1.00 68.31 159 LYS A C 1
ATOM 1256 O O . LYS A 1 159 ? 21.266 -10.928 -14.147 1.00 68.31 159 LYS A O 1
ATOM 1261 N N . MET A 1 160 ? 19.471 -9.873 -13.317 1.00 64.44 160 MET A N 1
ATOM 1262 C CA . MET A 1 160 ? 20.151 -9.232 -12.188 1.00 64.44 160 MET A CA 1
ATOM 1263 C C . MET A 1 160 ? 20.634 -10.271 -11.171 1.00 64.44 160 MET A C 1
ATOM 1265 O O . MET A 1 160 ? 21.821 -10.307 -10.864 1.00 64.44 160 MET A O 1
ATOM 1269 N N . TYR A 1 161 ? 19.754 -11.181 -10.738 1.00 62.69 161 TYR A N 1
ATOM 1270 C CA . TYR A 1 161 ? 20.119 -12.269 -9.822 1.00 62.69 161 TYR A CA 1
ATOM 1271 C C . TYR A 1 161 ? 21.135 -13.244 -10.437 1.00 62.69 161 TYR A C 1
ATOM 1273 O O . TYR A 1 161 ? 21.973 -13.788 -9.724 1.00 62.69 161 TYR A O 1
ATOM 1281 N N . GLN A 1 162 ? 21.105 -13.455 -11.758 1.00 59.47 162 GLN A N 1
ATOM 1282 C CA . GLN A 1 162 ? 22.127 -14.240 -12.461 1.00 59.47 162 GLN A CA 1
ATOM 1283 C C . GLN A 1 162 ? 23.455 -13.481 -12.631 1.00 59.47 162 GLN A C 1
ATOM 1285 O O . GLN A 1 162 ? 24.507 -14.116 -12.655 1.00 59.47 162 GLN A O 1
ATOM 1290 N N . GLY A 1 163 ? 23.431 -12.147 -12.708 1.00 51.25 163 GLY A N 1
ATOM 1291 C CA . GLY A 1 163 ? 24.619 -11.287 -12.768 1.00 51.25 163 GLY A CA 1
ATOM 1292 C C . GLY A 1 163 ? 25.324 -11.099 -11.418 1.00 51.25 163 GLY A C 1
ATOM 1293 O O . GLY A 1 163 ? 26.537 -10.915 -11.389 1.00 51.25 163 GLY A O 1
ATOM 1294 N N . GLU A 1 164 ? 24.594 -11.222 -10.305 1.00 44.56 164 GLU A N 1
ATOM 1295 C CA . GLU A 1 164 ? 25.142 -11.293 -8.937 1.00 44.56 164 GLU A CA 1
ATOM 1296 C C . GLU A 1 164 ? 25.502 -12.732 -8.505 1.00 44.56 164 GLU A C 1
ATOM 1298 O O . GLU A 1 164 ? 26.004 -12.959 -7.404 1.00 44.56 164 GLU A O 1
ATOM 1303 N N . GLY A 1 165 ? 25.328 -13.719 -9.393 1.00 41.72 165 GLY A N 1
ATOM 1304 C CA . GLY A 1 165 ? 25.688 -15.132 -9.207 1.00 41.72 165 GLY A CA 1
ATOM 1305 C C . GLY A 1 165 ? 27.192 -15.424 -9.277 1.00 41.72 165 GLY A C 1
ATOM 1306 O O . GLY A 1 165 ? 27.597 -16.468 -9.785 1.00 41.72 165 GLY A O 1
ATOM 1307 N N . GLY A 1 166 ? 28.012 -14.495 -8.787 1.00 40.38 166 GLY A N 1
ATOM 1308 C CA . GLY A 1 166 ? 29.461 -14.603 -8.671 1.00 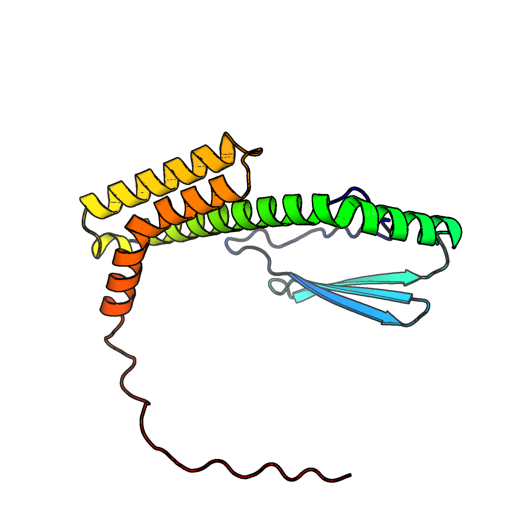40.38 166 GLY A CA 1
ATOM 1309 C C . GLY A 1 166 ? 29.976 -14.613 -7.233 1.00 40.38 166 GLY A C 1
ATOM 1310 O O . GLY A 1 166 ? 31.180 -14.544 -7.071 1.00 40.38 166 GLY A O 1
ATOM 1311 N N . GLU A 1 167 ? 29.128 -14.685 -6.197 1.00 38.56 167 GLU A N 1
ATOM 1312 C CA . GLU A 1 167 ? 29.599 -14.8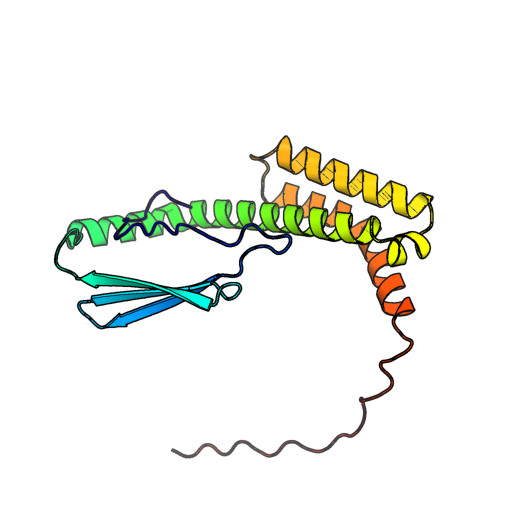97 -4.814 1.00 38.56 167 GLU A CA 1
ATOM 1313 C C . GLU A 1 167 ? 28.493 -15.393 -3.856 1.00 38.56 167 GLU A C 1
ATOM 1315 O O . GLU A 1 167 ? 28.237 -14.825 -2.805 1.00 38.56 167 GLU A O 1
ATOM 1320 N N . MET A 1 168 ? 27.826 -16.498 -4.196 1.00 35.84 168 MET A N 1
ATOM 1321 C CA . MET A 1 168 ? 27.261 -17.418 -3.192 1.00 35.84 168 MET A CA 1
ATOM 1322 C C . MET A 1 168 ? 27.446 -18.849 -3.692 1.00 35.84 168 MET A C 1
ATOM 1324 O O . MET A 1 168 ? 26.527 -19.526 -4.148 1.00 35.84 168 MET A O 1
ATOM 1328 N N . GLY A 1 169 ? 28.704 -19.289 -3.663 1.00 36.16 169 GLY A N 1
ATOM 1329 C CA . GLY A 1 169 ? 29.056 -20.684 -3.851 1.00 36.16 169 GLY A CA 1
ATOM 1330 C C . GLY A 1 169 ? 28.626 -21.516 -2.644 1.00 36.16 169 GLY A C 1
ATOM 1331 O O . GLY A 1 169 ? 29.106 -21.292 -1.541 1.00 36.16 169 GLY A O 1
ATOM 1332 N N . GLY A 1 170 ? 27.768 -22.502 -2.907 1.00 37.00 170 GLY A N 1
ATOM 1333 C CA . GLY A 1 170 ? 27.889 -23.857 -2.366 1.00 37.00 170 GLY A CA 1
ATOM 1334 C C . GLY A 1 170 ? 27.597 -24.055 -0.880 1.00 37.00 170 GLY A C 1
ATOM 1335 O O . GLY A 1 170 ? 28.478 -23.933 -0.038 1.00 37.00 170 GLY A O 1
ATOM 1336 N N . GLY A 1 171 ? 26.383 -24.521 -0.589 1.00 34.28 171 GLY A N 1
ATOM 1337 C CA . GLY A 1 171 ? 26.022 -25.060 0.721 1.00 34.28 171 GLY A CA 1
ATOM 1338 C C . GLY A 1 171 ? 24.788 -25.960 0.686 1.00 34.28 171 GLY A C 1
ATOM 1339 O O . GLY A 1 171 ? 23.957 -25.883 1.580 1.00 34.28 171 GLY A O 1
ATOM 1340 N N . MET A 1 172 ? 24.641 -26.778 -0.357 1.00 42.31 172 MET A N 1
ATOM 1341 C CA . MET A 1 172 ? 23.718 -27.916 -0.377 1.00 42.31 172 MET A CA 1
ATOM 1342 C C . MET A 1 172 ? 24.538 -29.166 -0.674 1.00 42.31 172 MET A C 1
ATOM 1344 O O . MET A 1 172 ? 24.898 -29.379 -1.826 1.00 42.31 172 MET A O 1
ATOM 1348 N N . ASP A 1 173 ? 24.886 -29.906 0.379 1.00 39.38 173 ASP A N 1
ATOM 1349 C CA . ASP A 1 173 ? 24.761 -31.368 0.499 1.00 39.38 173 ASP A CA 1
ATOM 1350 C C . ASP A 1 173 ? 25.396 -31.804 1.833 1.00 39.38 173 ASP A C 1
ATOM 1352 O O . ASP A 1 173 ? 26.592 -31.610 2.026 1.00 39.38 173 ASP A O 1
ATOM 1356 N N . ASP A 1 174 ? 24.595 -32.319 2.768 1.00 37.47 174 ASP A N 1
ATOM 1357 C CA . ASP A 1 174 ? 24.886 -33.608 3.412 1.00 37.47 174 ASP A CA 1
ATOM 1358 C C . ASP A 1 174 ? 23.642 -34.063 4.192 1.00 37.47 174 ASP A C 1
ATOM 1360 O O . ASP A 1 174 ? 23.166 -33.406 5.125 1.00 37.47 174 ASP A O 1
ATOM 1364 N N . GLY A 1 175 ? 23.064 -35.177 3.751 1.00 44.06 175 GLY A N 1
ATOM 1365 C CA . GLY A 1 175 ? 21.953 -35.829 4.424 1.00 44.06 175 GLY A CA 1
ATOM 1366 C C . GLY A 1 175 ? 22.378 -36.473 5.745 1.00 44.06 175 GLY A C 1
ATOM 1367 O O . GLY A 1 175 ? 23.314 -37.263 5.799 1.00 44.06 175 GLY A O 1
ATOM 1368 N N . GLY A 1 176 ? 21.599 -36.233 6.800 1.00 33.25 176 GLY A N 1
ATOM 1369 C CA . GLY A 1 176 ? 21.705 -36.938 8.077 1.00 33.25 176 GLY A CA 1
ATOM 1370 C C . GLY A 1 176 ? 20.344 -37.016 8.780 1.00 33.25 176 GLY A C 1
ATOM 1371 O O . GLY A 1 176 ? 19.585 -36.050 8.726 1.00 33.25 176 GLY A O 1
ATOM 1372 N N . PRO A 1 177 ? 19.981 -38.161 9.389 1.00 44.25 177 PRO A N 1
ATOM 1373 C CA . PRO A 1 177 ? 18.602 -38.506 9.724 1.00 44.25 177 PRO A CA 1
ATOM 1374 C C . PRO A 1 177 ? 18.086 -37.731 10.942 1.00 44.25 177 PRO A C 1
ATOM 1376 O O . PRO A 1 177 ? 18.776 -37.598 11.951 1.00 44.25 177 PRO A O 1
ATOM 1379 N N . GLY A 1 178 ? 16.840 -37.258 10.853 1.00 35.66 178 GLY A N 1
ATOM 1380 C CA . GLY A 1 178 ? 16.168 -36.543 11.936 1.00 35.66 178 GLY A CA 1
ATOM 1381 C C . GLY A 1 178 ? 15.987 -37.404 13.196 1.00 35.66 178 GLY A C 1
ATOM 1382 O O . GLY A 1 178 ? 15.656 -38.591 13.084 1.00 35.66 178 GLY A O 1
ATOM 1383 N N . PRO A 1 179 ? 16.172 -36.839 14.403 1.00 42.78 179 PRO A N 1
ATOM 1384 C CA . PRO A 1 179 ? 15.811 -37.513 15.637 1.00 42.78 179 PRO A CA 1
ATOM 1385 C C . PRO A 1 179 ? 14.302 -37.400 15.895 1.00 42.78 179 PRO A C 1
ATOM 1387 O O . PRO A 1 179 ? 13.647 -36.415 15.553 1.00 42.78 179 PRO A O 1
ATOM 1390 N N . LYS A 1 180 ? 13.765 -38.474 16.477 1.00 41.28 180 LYS A N 1
ATOM 1391 C CA . LYS A 1 180 ? 12.353 -38.704 16.789 1.00 41.28 180 LYS A CA 1
ATOM 1392 C C . LYS A 1 180 ? 11.831 -37.738 17.853 1.00 41.28 180 LYS A C 1
ATOM 1394 O O . LYS A 1 180 ? 12.519 -37.442 18.823 1.00 41.28 180 LYS A O 1
ATOM 1399 N N . ILE A 1 181 ? 10.575 -37.346 17.672 1.00 43.31 181 ILE A N 1
ATOM 1400 C CA . ILE A 1 181 ? 9.715 -36.725 18.678 1.00 43.31 181 ILE A CA 1
ATOM 1401 C C . ILE A 1 181 ? 9.303 -37.834 19.660 1.00 43.31 181 ILE A C 1
ATOM 1403 O O . ILE A 1 181 ? 8.686 -38.811 19.237 1.00 43.31 181 ILE A O 1
ATOM 1407 N N . GLU A 1 182 ? 9.656 -37.700 20.938 1.00 40.91 182 GLU A N 1
ATOM 1408 C CA . GLU A 1 182 ? 8.963 -38.380 22.037 1.00 40.91 182 GLU A CA 1
ATOM 1409 C C . GLU A 1 182 ? 8.132 -37.332 22.777 1.00 40.91 182 GLU A C 1
ATOM 1411 O O . GLU A 1 182 ? 8.661 -36.367 23.329 1.00 40.91 182 GLU A O 1
ATOM 1416 N N . GLU A 1 183 ? 6.816 -37.519 22.720 1.00 41.78 183 GLU A N 1
ATOM 1417 C CA . GLU A 1 183 ? 5.858 -36.916 23.637 1.00 41.78 183 GLU A CA 1
ATOM 1418 C C . GLU A 1 183 ? 6.134 -37.435 25.052 1.00 41.78 183 GLU A C 1
ATOM 1420 O O . GLU A 1 183 ? 6.355 -38.633 25.244 1.00 41.78 183 GLU A O 1
ATOM 1425 N N . VAL A 1 184 ? 6.086 -36.550 26.044 1.00 54.50 184 VAL A N 1
ATOM 1426 C CA . VAL A 1 184 ? 5.948 -36.942 27.448 1.00 54.50 184 VAL A CA 1
ATOM 1427 C C . VAL A 1 184 ? 4.847 -36.077 28.058 1.00 54.50 184 VAL A C 1
ATOM 1429 O O . VAL A 1 184 ? 4.934 -34.849 28.001 1.00 54.50 184 VAL A O 1
ATOM 1432 N N . ASP A 1 185 ? 3.821 -36.771 28.557 1.00 43.00 185 ASP A N 1
ATOM 1433 C CA . ASP A 1 185 ? 2.741 -36.324 29.456 1.00 43.00 185 ASP A CA 1
ATOM 1434 C C . ASP A 1 185 ? 3.235 -35.446 30.625 1.00 43.00 185 ASP A C 1
ATOM 1436 O O . ASP A 1 185 ? 4.286 -35.781 31.227 1.00 43.00 185 ASP A O 1
#